Protein AF-A0A287BCW5-F1 (afdb_monomer)

Radius of gyration: 43.71 Å; Cα contacts (8 Å, |Δi|>4): 238; chains: 1; bounding box: 62×93×128 Å

Foldseek 3Di:
DDDDPDVQQVVQQAQDFAQDKGQNPSVDVVSHQWIKGFHWAAFPVGATEAPPQPDQAKDWDFDDPPGPPDDDPDHPDTDTDIHGYGGDDPRGDDTDIDTCDDHPDHPPDPPPPDDPDPPDDPVVSFDWDWDDDPPDDIDIDTDDDPPDDDPVVVVVVVVVVVVVVVVVVVVVVVVVVVVVVVVVVVVVVVVVVVVVVVVVVVVVVVVVVVVVVVVVVD

InterPro domains:
  IPR001377 Small ribosomal subunit protein eS6 [PF01092] (2-103)
  IPR001377 Small ribosomal subunit protein eS6 [PTHR11502] (2-102)
  IPR001377 Small ribosomal subunit protein eS6 [SM01405] (1-127)
  IPR014401 Small ribosomal subunit protein eS6-like [PIRSF002129] (2-215)
  IPR018282 Small ribosomal subunit protein eS6, conserved site [PS00578] (38-49)

Nearest PDB structures (foldseek):
  8t4s-assembly1_G  TM=9.138E-01  e=8.532E-27  Homo sapiens
  8q87-assembly1_Af  TM=9.223E-01  e=2.461E-26  Gallus gallus
  7q08-assembly1_H  TM=8.968E-01  e=5.371E-20  Candida albicans SC5314
  5dgv-assembly1_s6  TM=8.774E-01  e=2.339E-19  Saccharomyces cerevisiae S288C
  9cai-assembly1_AG  TM=8.538E-01  e=3.139E-19  Caenorhabditis elegans

Sequence (218 aa):
LIEVDDERKLRTFYEKRMATEVAADALGEEWKGYVVRISGGNDKQGFPMKQGVLTHGRVRLLLSKGHSCYRPRRTGERKRKSVRGCIVDANLSVLNLVIVKKEGYSWTHRYHCASPPGEDDVRQYVVRKPLNKEGKKPRTKAPKIQRLVTPRVLQHKRRRIALKKQRTKKNKEEAAEYAKLLAKRMKEAKEKRQEQIAKRRRLSSLRASTSKSESSQK

Secondary structure (DSSP, 8-state):
------HHHHGGGTTPBTT-EEE-GGG-GGGTT-EEEEEEEEETTSPBB-TT--SSSEEEEEE-TTSTT---SSTT--EEEEEE-SB--SSEEEEEEEEEEBTTB------------TTS-TTTT---EEE--TTS--EEE-PPPSS---HHHHHHHHHHHHHHHHHHHHHHHHHHHHHHHHHHHHHHHHHHHHHHHHHHHHHHHHHHHHHHHHHTT-

pLDDT: mean 89.28, std 13.57, range [42.12, 98.56]

Organism: Sus scrofa (NCBI:txid9823)

Solvent-accessible surface area (backbone atoms only — not comparable to full-atom values): 13111 Å² total; per-residue (Å²): 137,86,89,80,84,59,59,78,44,50,54,79,53,43,80,36,45,54,73,40,76,44,75,33,48,64,74,37,82,92,32,49,68,26,32,30,26,33,73,40,37,27,28,72,89,63,37,46,41,35,86,90,36,93,35,84,46,75,48,76,44,79,42,43,77,87,42,84,100,53,79,60,92,51,92,89,44,65,48,76,43,72,32,25,22,22,33,40,55,88,73,45,67,44,78,41,71,40,80,73,36,52,64,98,45,79,87,78,76,78,77,67,75,81,75,70,62,97,85,57,71,66,78,75,75,57,74,61,48,79,46,79,46,93,100,47,82,75,44,74,47,66,79,83,80,74,93,64,91,40,74,65,58,52,48,53,52,51,50,54,53,49,53,52,53,51,51,54,49,50,54,51,50,53,51,53,52,50,51,53,52,49,53,51,53,53,49,53,52,51,51,54,52,49,50,53,52,51,52,52,52,54,55,51,50,55,53,54,51,54,55,51,57,60,60,72,74,110

Mean predicted aligned error: 10.81 Å

Structure (mmCIF, N/CA/C/O backbone):
data_AF-A0A287BCW5-F1
#
_entry.id   AF-A0A287BCW5-F1
#
loop_
_atom_site.group_PDB
_atom_site.id
_atom_site.type_symbol
_atom_site.label_atom_id
_atom_site.label_alt_id
_atom_site.label_comp_id
_atom_site.label_asym_id
_atom_site.label_entity_id
_atom_site.label_seq_id
_atom_site.pdbx_PDB_ins_code
_atom_site.Cartn_x
_atom_site.Cartn_y
_atom_site.Cartn_z
_atom_site.occupancy
_atom_site.B_iso_or_equiv
_atom_site.auth_seq_id
_atom_site.auth_comp_id
_atom_site.auth_asym_id
_atom_site.auth_atom_id
_atom_site.pdbx_PDB_model_num
ATOM 1 N N . LEU A 1 1 ? 12.421 -13.918 -18.853 1.00 83.69 1 LEU A N 1
ATOM 2 C CA . LEU A 1 1 ? 13.148 -12.669 -19.158 1.00 83.69 1 LEU A CA 1
ATOM 3 C C . LEU A 1 1 ? 13.476 -12.743 -20.637 1.00 83.69 1 LEU A C 1
ATOM 5 O O . LEU A 1 1 ? 13.851 -13.826 -21.060 1.00 83.69 1 LEU A O 1
ATOM 9 N N . ILE A 1 2 ? 13.228 -11.683 -21.400 1.00 92.31 2 ILE A N 1
ATOM 10 C CA . ILE A 1 2 ? 13.541 -11.642 -22.834 1.00 92.31 2 ILE A CA 1
ATOM 11 C C . ILE A 1 2 ? 14.773 -10.757 -22.975 1.00 92.31 2 ILE A C 1
ATOM 13 O O . ILE A 1 2 ? 14.791 -9.662 -22.412 1.00 92.31 2 ILE A O 1
ATOM 17 N N . GLU A 1 3 ? 15.790 -11.260 -23.661 1.00 93.38 3 GLU A N 1
ATOM 18 C CA . GLU A 1 3 ? 17.013 -10.529 -23.976 1.00 93.38 3 GLU A CA 1
ATOM 19 C C . GLU A 1 3 ? 16.872 -9.916 -25.371 1.00 93.38 3 GLU A C 1
ATOM 21 O O . GLU A 1 3 ? 16.353 -10.555 -26.287 1.00 93.38 3 GLU A O 1
ATOM 26 N N . VAL A 1 4 ? 17.234 -8.641 -25.499 1.00 92.75 4 VAL A N 1
ATOM 27 C CA . VAL A 1 4 ? 17.107 -7.874 -26.741 1.00 92.75 4 VAL A CA 1
ATOM 28 C C . VAL A 1 4 ? 18.373 -7.047 -26.900 1.00 92.75 4 VAL A C 1
ATOM 30 O O . VAL A 1 4 ? 18.539 -6.050 -26.201 1.00 92.75 4 VAL A O 1
ATOM 33 N N . ASP A 1 5 ? 19.226 -7.455 -27.836 1.00 91.62 5 ASP A N 1
ATOM 34 C CA . ASP A 1 5 ? 20.506 -6.786 -28.104 1.00 91.62 5 ASP A CA 1
ATOM 35 C C . ASP A 1 5 ? 20.424 -5.783 -29.262 1.00 91.62 5 ASP A C 1
ATOM 37 O O . ASP A 1 5 ? 21.256 -4.885 -29.379 1.00 91.62 5 ASP A O 1
ATOM 41 N N . ASP A 1 6 ? 19.407 -5.908 -30.123 1.00 93.00 6 ASP A N 1
ATOM 42 C CA . ASP A 1 6 ? 19.234 -5.026 -31.277 1.00 93.00 6 ASP A CA 1
ATOM 43 C C . ASP A 1 6 ? 18.772 -3.626 -30.846 1.00 93.00 6 ASP A C 1
ATOM 45 O O . ASP A 1 6 ? 17.619 -3.397 -30.458 1.00 93.00 6 ASP A O 1
ATOM 49 N N . GLU A 1 7 ? 19.681 -2.660 -30.971 1.00 90.12 7 GLU A N 1
ATOM 50 C CA . GLU A 1 7 ? 19.454 -1.264 -30.615 1.00 90.12 7 GLU A CA 1
ATOM 51 C C . GLU A 1 7 ? 18.295 -0.627 -31.399 1.00 90.12 7 GLU A C 1
ATOM 53 O O . GLU A 1 7 ? 17.598 0.242 -30.864 1.00 90.12 7 GLU A O 1
ATOM 58 N N . ARG A 1 8 ? 18.010 -1.080 -32.630 1.00 91.81 8 ARG A N 1
ATOM 59 C CA . ARG A 1 8 ? 16.889 -0.549 -33.429 1.00 91.81 8 ARG A CA 1
ATOM 60 C C . ARG A 1 8 ? 15.549 -0.807 -32.751 1.00 91.81 8 ARG A C 1
ATOM 62 O O . ARG A 1 8 ? 14.685 0.071 -32.756 1.00 91.81 8 ARG A O 1
ATOM 69 N N . LYS A 1 9 ? 15.406 -1.972 -32.118 1.00 92.62 9 LYS A N 1
ATOM 70 C CA . LYS A 1 9 ? 14.212 -2.355 -31.354 1.00 92.62 9 LYS A CA 1
ATOM 71 C C . LYS A 1 9 ? 14.095 -1.557 -30.054 1.00 92.62 9 LYS A C 1
ATOM 73 O O . LYS A 1 9 ? 12.994 -1.205 -29.632 1.00 92.62 9 LYS A O 1
ATOM 78 N N . LEU A 1 10 ? 15.233 -1.242 -29.430 1.00 93.31 10 LEU A N 1
ATOM 79 C CA . LEU A 1 10 ? 15.300 -0.501 -28.167 1.00 93.31 10 LEU A CA 1
ATOM 80 C C . LEU A 1 10 ? 15.065 1.006 -28.336 1.00 93.31 10 LEU A C 1
ATOM 82 O O . LEU A 1 10 ? 14.513 1.645 -27.436 1.00 93.31 10 LEU A O 1
ATOM 86 N N . ARG A 1 11 ? 15.424 1.572 -29.494 1.00 93.19 11 ARG A N 1
ATOM 87 C CA . ARG A 1 11 ? 15.369 3.016 -29.768 1.00 93.19 11 ARG A CA 1
ATOM 88 C C . ARG A 1 11 ? 13.983 3.628 -29.561 1.00 93.19 11 ARG A C 1
ATOM 90 O O . ARG A 1 11 ? 13.883 4.759 -29.099 1.00 93.19 11 ARG A O 1
ATOM 97 N N . THR A 1 12 ? 12.917 2.873 -29.821 1.00 94.12 12 THR A N 1
ATOM 98 C CA . THR A 1 12 ? 11.528 3.310 -29.596 1.00 94.12 12 THR A CA 1
ATOM 99 C C . THR A 1 12 ? 11.232 3.625 -28.121 1.00 94.12 12 THR A C 1
ATOM 101 O O . THR A 1 12 ? 10.368 4.454 -27.820 1.00 94.12 12 THR A O 1
ATOM 104 N N . PHE A 1 13 ? 11.956 3.000 -27.187 1.00 95.38 13 PHE A N 1
ATOM 105 C CA . PHE A 1 13 ? 11.803 3.230 -25.748 1.00 95.38 13 PHE A CA 1
ATOM 106 C C . PHE A 1 13 ? 12.672 4.372 -25.217 1.00 95.38 13 PHE A C 1
ATOM 108 O O . PHE A 1 13 ? 12.387 4.879 -24.131 1.00 95.38 13 PHE A O 1
ATOM 115 N N . TYR A 1 14 ? 13.713 4.784 -25.941 1.00 95.38 14 TYR A N 1
ATOM 116 C CA . TYR A 1 14 ? 14.600 5.862 -25.507 1.00 95.38 14 TYR A CA 1
ATOM 117 C C . TYR A 1 14 ? 13.876 7.207 -25.453 1.00 95.38 14 TYR A C 1
ATOM 119 O O . TYR A 1 14 ? 12.882 7.434 -26.142 1.00 95.38 14 TYR A O 1
ATOM 127 N N . GLU A 1 15 ? 14.332 8.072 -24.541 1.00 94.19 15 GLU A N 1
ATOM 128 C CA . GLU A 1 15 ? 13.757 9.401 -24.261 1.00 94.19 15 GLU A CA 1
ATOM 129 C C . GLU A 1 15 ? 12.306 9.387 -23.750 1.00 94.19 15 GLU A C 1
ATOM 131 O O . GLU A 1 15 ? 11.746 10.423 -23.376 1.00 94.19 15 GLU A O 1
ATOM 136 N N . LYS A 1 16 ? 11.690 8.208 -23.641 1.00 96.19 16 LYS A N 1
ATOM 137 C CA . LYS A 1 16 ? 10.391 8.044 -23.001 1.00 96.19 16 LYS A CA 1
ATOM 138 C C . LYS A 1 16 ? 10.548 8.031 -21.487 1.00 96.19 16 LYS A C 1
ATOM 140 O O . LYS A 1 16 ? 11.562 7.617 -20.919 1.00 96.19 16 LYS A O 1
ATOM 145 N N . ARG A 1 17 ? 9.502 8.495 -20.808 1.00 96.69 17 ARG A N 1
ATOM 146 C CA . ARG A 1 17 ? 9.415 8.478 -19.346 1.00 96.69 17 ARG A CA 1
ATOM 147 C C . ARG A 1 17 ? 8.724 7.207 -18.876 1.00 96.69 17 ARG A C 1
ATOM 149 O O . ARG A 1 17 ? 7.845 6.670 -19.551 1.00 96.69 17 ARG A O 1
ATOM 156 N N . MET A 1 18 ? 9.049 6.774 -17.667 1.00 95.88 18 MET A N 1
ATOM 157 C CA . MET A 1 18 ? 8.232 5.805 -16.941 1.00 95.88 18 MET A CA 1
ATOM 158 C C . MET A 1 18 ? 6.746 6.220 -16.910 1.00 95.88 18 MET A C 1
ATOM 160 O O . MET A 1 18 ? 6.406 7.399 -16.798 1.00 95.88 18 MET A O 1
ATOM 164 N N . ALA A 1 19 ? 5.878 5.214 -16.967 1.00 95.50 19 ALA A N 1
ATOM 165 C CA . ALA A 1 19 ? 4.428 5.267 -17.135 1.00 95.50 19 ALA A CA 1
ATOM 166 C C . ALA A 1 19 ? 3.917 5.719 -18.518 1.00 95.50 19 ALA A C 1
ATOM 168 O O . ALA A 1 19 ? 2.706 5.812 -18.692 1.00 95.50 19 ALA A O 1
ATOM 169 N N . THR A 1 20 ? 4.798 5.922 -19.503 1.00 95.69 20 THR A N 1
ATOM 170 C CA . THR A 1 20 ? 4.396 6.186 -20.897 1.00 95.69 20 THR A CA 1
ATOM 171 C C . THR A 1 20 ? 4.001 4.885 -21.599 1.00 95.69 20 THR A C 1
ATOM 173 O O . THR A 1 20 ? 4.667 3.860 -21.419 1.00 95.69 20 THR A O 1
ATOM 176 N N . GLU A 1 21 ? 2.923 4.931 -22.381 1.00 95.44 21 GLU A N 1
ATOM 177 C CA . GLU A 1 21 ? 2.494 3.851 -23.275 1.00 95.44 21 GLU A CA 1
ATOM 178 C C . GLU A 1 21 ? 3.209 3.972 -24.624 1.00 95.44 21 GLU A C 1
ATOM 180 O O . GLU A 1 21 ? 3.307 5.059 -25.193 1.00 95.44 21 GLU A O 1
ATOM 185 N N . VAL A 1 22 ? 3.745 2.857 -25.108 1.00 94.75 22 VAL A N 1
ATOM 186 C CA . VAL A 1 22 ? 4.547 2.756 -26.326 1.00 94.75 22 VAL A CA 1
ATOM 187 C C . VAL A 1 22 ? 4.072 1.528 -27.103 1.00 94.75 22 VAL A C 1
ATOM 189 O O . VAL A 1 22 ? 3.767 0.491 -26.507 1.00 94.75 22 VAL A O 1
ATOM 192 N N . ALA A 1 23 ? 3.975 1.649 -28.425 1.00 93.94 23 ALA A N 1
ATOM 193 C CA . ALA A 1 23 ? 3.672 0.520 -29.298 1.00 93.94 23 ALA A CA 1
ATOM 194 C C . ALA A 1 23 ? 4.846 -0.472 -29.296 1.00 93.94 23 ALA A C 1
ATOM 196 O O . ALA A 1 23 ? 6.003 -0.067 -29.429 1.00 93.94 23 ALA A O 1
ATOM 197 N N . ALA A 1 24 ? 4.552 -1.758 -29.116 1.00 93.19 24 ALA A N 1
ATOM 198 C CA . ALA A 1 24 ? 5.564 -2.811 -29.039 1.00 93.19 24 ALA A CA 1
ATOM 199 C C . ALA A 1 24 ? 5.910 -3.428 -30.406 1.00 93.19 24 ALA A C 1
ATOM 201 O O . ALA A 1 24 ? 6.751 -4.320 -30.459 1.00 93.19 24 ALA A O 1
ATOM 202 N N . ASP A 1 25 ? 5.327 -2.921 -31.497 1.00 92.25 25 ASP A N 1
ATOM 203 C CA . ASP A 1 25 ? 5.483 -3.455 -32.860 1.00 92.25 25 ASP A CA 1
ATOM 204 C C . ASP A 1 25 ? 6.953 -3.563 -33.303 1.00 92.25 25 ASP A C 1
ATOM 206 O O . ASP A 1 25 ? 7.322 -4.450 -34.063 1.00 92.25 25 ASP A O 1
ATOM 210 N N . ALA A 1 26 ? 7.816 -2.675 -32.796 1.00 90.12 26 ALA A N 1
ATOM 211 C CA . ALA A 1 26 ? 9.241 -2.652 -33.124 1.00 90.12 26 ALA A CA 1
ATOM 212 C C . ALA A 1 26 ? 10.055 -3.794 -32.483 1.00 90.12 26 ALA A C 1
ATOM 214 O O . ALA A 1 26 ? 11.205 -3.998 -32.864 1.00 90.12 26 ALA A O 1
ATOM 215 N N . LEU A 1 27 ? 9.511 -4.526 -31.502 1.00 90.44 27 LEU A N 1
ATOM 216 C CA . LEU A 1 27 ? 10.226 -5.621 -30.832 1.00 90.44 27 LEU A CA 1
ATOM 217 C C . LEU A 1 27 ? 10.263 -6.907 -31.680 1.00 90.44 27 LEU A C 1
ATOM 219 O O . LEU A 1 27 ? 11.248 -7.651 -31.624 1.00 90.44 27 LEU A O 1
ATOM 223 N N . GLY A 1 28 ? 9.228 -7.147 -32.485 1.00 89.50 28 GLY A N 1
ATOM 224 C CA . GLY A 1 28 ? 9.070 -8.343 -33.313 1.00 89.50 28 GLY A CA 1
ATOM 225 C C . GLY A 1 28 ? 7.637 -8.490 -33.825 1.00 89.50 28 GLY A C 1
ATOM 226 O O . GLY A 1 28 ? 6.727 -7.814 -33.339 1.00 89.50 28 GLY A O 1
ATOM 227 N N . GLU A 1 29 ? 7.426 -9.382 -34.793 1.00 88.38 29 GLU A N 1
ATOM 228 C CA . GLU A 1 29 ? 6.096 -9.651 -35.360 1.00 88.38 29 GLU A CA 1
ATOM 229 C C . GLU A 1 29 ? 5.122 -10.198 -34.310 1.00 88.38 29 GLU A C 1
ATOM 231 O O . GLU A 1 29 ? 3.936 -9.871 -34.336 1.00 88.38 29 GLU A O 1
ATOM 236 N N . GLU A 1 30 ? 5.618 -10.951 -33.326 1.00 89.56 30 GLU A N 1
ATOM 237 C CA . GLU A 1 30 ? 4.817 -11.499 -32.230 1.00 89.56 30 GLU A CA 1
ATOM 238 C C . GLU A 1 30 ? 4.271 -10.428 -31.267 1.00 89.56 30 GLU A C 1
ATOM 240 O O . GLU A 1 30 ? 3.333 -10.687 -30.509 1.00 89.56 30 GLU A O 1
ATOM 245 N N . TRP A 1 31 ? 4.841 -9.219 -31.311 1.00 89.00 31 TRP A N 1
ATOM 246 C CA . TRP A 1 31 ? 4.438 -8.062 -30.506 1.00 89.00 31 TRP A CA 1
ATOM 247 C C . TRP A 1 31 ? 3.609 -7.043 -31.289 1.00 89.00 31 TRP A C 1
ATOM 249 O O . TRP A 1 31 ? 3.268 -5.985 -30.749 1.00 89.00 31 TRP A O 1
ATOM 259 N N . LYS A 1 32 ? 3.240 -7.361 -32.532 1.00 90.19 32 LYS A N 1
ATOM 260 C CA . LYS A 1 32 ? 2.398 -6.504 -33.361 1.00 90.19 32 LYS A CA 1
ATOM 261 C C . LYS A 1 32 ? 1.023 -6.292 -32.720 1.00 90.19 32 LYS A C 1
ATOM 263 O O . LYS A 1 32 ? 0.390 -7.228 -32.239 1.00 90.19 32 LYS A O 1
ATOM 268 N N . GLY A 1 33 ? 0.565 -5.045 -32.668 1.00 89.00 33 GLY A N 1
ATOM 269 C CA . GLY A 1 33 ? -0.720 -4.670 -32.072 1.00 89.00 33 GLY A CA 1
ATOM 270 C C . GLY A 1 33 ? -0.731 -4.648 -30.538 1.00 89.00 33 GLY A C 1
ATOM 271 O O . GLY A 1 33 ? -1.769 -4.348 -29.938 1.00 89.00 33 GLY A O 1
ATOM 272 N N . TYR A 1 34 ? 0.401 -4.923 -29.880 1.00 92.50 34 TYR A N 1
ATOM 273 C CA . TYR A 1 34 ? 0.527 -4.785 -28.432 1.00 92.50 34 TYR A CA 1
ATOM 274 C C . TYR A 1 34 ? 0.932 -3.363 -28.051 1.00 92.50 34 TYR A C 1
ATOM 276 O O . TYR A 1 34 ? 1.856 -2.766 -28.605 1.00 92.50 34 TYR A O 1
ATOM 284 N N . VAL A 1 35 ? 0.279 -2.841 -27.013 1.00 92.88 35 VAL A N 1
ATOM 285 C CA . VAL A 1 35 ? 0.688 -1.587 -26.370 1.00 92.88 35 VAL A CA 1
ATOM 286 C C . VAL A 1 35 ? 1.238 -1.910 -24.995 1.00 92.88 35 VAL A C 1
ATOM 288 O O . VAL A 1 35 ? 0.546 -2.496 -24.151 1.00 92.88 35 VAL A O 1
ATOM 291 N N . VAL A 1 36 ? 2.481 -1.504 -24.760 1.00 94.75 36 VAL A N 1
ATOM 292 C CA . VAL A 1 36 ? 3.183 -1.705 -23.494 1.00 94.75 36 VAL A CA 1
ATOM 293 C C . VAL A 1 36 ? 3.381 -0.379 -22.779 1.00 94.75 36 VAL A C 1
ATOM 295 O O . VAL A 1 36 ? 3.614 0.659 -23.386 1.00 94.75 36 VAL A O 1
ATOM 298 N N . ARG A 1 37 ? 3.322 -0.407 -21.453 1.00 96.12 37 ARG A N 1
ATOM 299 C CA . ARG A 1 37 ? 3.652 0.722 -20.591 1.00 96.12 37 ARG A CA 1
ATOM 300 C C . ARG A 1 37 ? 4.980 0.475 -19.902 1.00 96.12 37 ARG A C 1
ATOM 302 O O . ARG A 1 37 ? 5.168 -0.562 -19.259 1.00 96.12 37 ARG A O 1
ATOM 309 N N . ILE A 1 38 ? 5.865 1.463 -19.957 1.00 96.94 38 ILE A N 1
ATOM 310 C CA . ILE A 1 38 ? 7.151 1.417 -19.256 1.00 96.94 38 ILE A CA 1
ATOM 311 C C . ILE A 1 38 ? 6.886 1.524 -17.752 1.00 96.94 38 ILE A C 1
ATOM 313 O O . ILE A 1 38 ? 6.456 2.564 -17.265 1.00 96.94 38 ILE A O 1
ATOM 317 N N . SER A 1 39 ? 7.114 0.458 -16.991 1.00 96.94 39 SER A N 1
ATOM 318 C CA . SER A 1 39 ? 6.832 0.433 -15.545 1.00 96.94 39 SER A CA 1
ATOM 319 C C . SER A 1 39 ? 8.023 0.840 -14.676 1.00 96.94 39 SER A C 1
ATOM 321 O O . SER A 1 39 ? 7.832 1.224 -13.522 1.00 96.94 39 SER A O 1
ATOM 323 N N . GLY A 1 40 ? 9.239 0.782 -15.219 1.00 96.38 40 GLY A N 1
ATOM 324 C CA . GLY A 1 40 ? 10.484 1.090 -14.519 1.00 96.38 40 GLY A CA 1
ATOM 325 C C . GLY A 1 40 ? 11.627 0.231 -15.037 1.00 96.38 40 GLY A C 1
ATOM 326 O O . GLY A 1 40 ? 11.542 -0.323 -16.126 1.00 96.38 40 GLY A O 1
ATOM 327 N N . GLY A 1 41 ? 12.679 0.091 -14.243 1.00 96.50 41 GLY A N 1
ATOM 328 C CA . GLY A 1 41 ? 13.853 -0.681 -14.621 1.00 96.50 41 GLY A CA 1
ATOM 329 C C . GLY A 1 41 ? 14.979 -0.543 -13.610 1.00 96.50 41 GLY A C 1
ATOM 330 O O . GLY A 1 41 ? 14.859 0.177 -12.605 1.00 96.50 41 GLY A O 1
ATOM 331 N N . ASN A 1 42 ? 16.076 -1.227 -13.901 1.00 96.69 42 ASN A N 1
ATOM 332 C CA . ASN A 1 42 ? 17.314 -1.162 -13.147 1.00 96.69 42 ASN A CA 1
ATOM 333 C C . ASN A 1 42 ? 18.449 -0.713 -14.066 1.00 96.69 42 ASN A C 1
ATOM 335 O O . ASN A 1 42 ? 18.609 -1.182 -15.192 1.00 96.69 42 ASN A O 1
ATOM 339 N N . ASP A 1 43 ? 19.236 0.218 -13.549 1.00 95.44 43 ASP A N 1
ATOM 340 C CA . ASP A 1 43 ? 20.474 0.684 -14.158 1.00 95.44 43 ASP A CA 1
ATOM 341 C C . ASP A 1 43 ? 21.540 -0.438 -14.151 1.00 95.44 43 ASP A C 1
ATOM 343 O O . ASP A 1 43 ? 21.408 -1.405 -13.396 1.00 95.44 43 ASP A O 1
ATOM 347 N N . LYS A 1 44 ? 22.609 -0.315 -14.944 1.00 94.00 44 LYS A N 1
ATOM 348 C CA . LYS A 1 44 ? 23.691 -1.311 -15.078 1.00 94.00 44 LYS A CA 1
ATOM 349 C C . LYS A 1 44 ? 24.355 -1.669 -13.743 1.00 94.00 44 LYS A C 1
ATOM 351 O O . LYS A 1 44 ? 24.690 -2.820 -13.504 1.00 94.00 44 LYS A O 1
ATOM 356 N N . GLN A 1 45 ? 24.470 -0.708 -12.826 1.00 94.31 45 GLN A N 1
ATOM 357 C CA . GLN A 1 45 ? 24.978 -0.931 -11.463 1.00 94.31 45 GLN A CA 1
ATOM 358 C C . GLN A 1 45 ? 23.859 -1.257 -10.445 1.00 94.31 45 GLN A C 1
ATOM 360 O O . GLN A 1 45 ? 24.046 -1.116 -9.238 1.00 94.31 45 GLN A O 1
ATOM 365 N N . GLY A 1 46 ? 22.666 -1.636 -10.908 1.00 95.31 46 GLY A N 1
ATOM 366 C CA . GLY A 1 46 ? 21.558 -2.122 -10.079 1.00 95.31 46 GLY A CA 1
ATOM 367 C C . GLY A 1 46 ? 20.679 -1.046 -9.431 1.00 95.31 46 GLY A C 1
ATOM 368 O O . GLY A 1 46 ? 19.708 -1.381 -8.747 1.00 95.31 46 GLY A O 1
ATOM 369 N N . PHE A 1 47 ? 20.954 0.247 -9.638 1.00 96.56 47 PHE A N 1
ATOM 370 C CA . PHE A 1 47 ? 20.128 1.313 -9.060 1.00 96.56 47 PHE A CA 1
ATOM 371 C C . PHE A 1 47 ? 18.737 1.356 -9.716 1.00 96.56 47 PHE A C 1
ATOM 373 O O . PHE A 1 47 ? 18.642 1.443 -10.940 1.00 96.56 47 PHE A O 1
ATOM 380 N N . PRO A 1 48 ? 17.646 1.324 -8.930 1.00 97.25 48 PRO A N 1
ATOM 381 C CA . PRO A 1 48 ? 16.295 1.309 -9.478 1.00 97.25 48 PRO A CA 1
ATOM 382 C C . PRO A 1 48 ? 15.880 2.689 -9.999 1.00 97.25 48 PRO A C 1
ATOM 384 O O . PRO A 1 48 ? 16.216 3.719 -9.395 1.00 97.25 48 PRO A O 1
ATOM 387 N N . MET A 1 49 ? 15.097 2.700 -11.078 1.00 97.31 49 MET A N 1
ATOM 388 C CA . MET A 1 49 ? 14.453 3.908 -11.598 1.00 97.31 49 MET A CA 1
ATOM 389 C C . MET A 1 49 ? 13.383 4.435 -10.631 1.00 97.31 49 MET A C 1
ATOM 391 O O . MET A 1 49 ? 12.683 3.664 -9.965 1.00 97.31 49 MET A O 1
ATOM 395 N N . LYS A 1 50 ? 13.232 5.761 -10.553 1.00 96.19 50 LYS A N 1
ATOM 396 C CA . LYS A 1 50 ? 12.234 6.420 -9.704 1.00 96.19 50 LYS A CA 1
ATOM 397 C C . LYS A 1 50 ? 11.374 7.406 -10.495 1.00 96.19 50 LYS A C 1
ATOM 399 O O . LYS A 1 50 ? 11.883 8.388 -11.025 1.00 96.19 50 LYS A O 1
ATOM 404 N N . GLN A 1 51 ? 10.054 7.200 -10.459 1.00 96.69 51 GLN A N 1
ATOM 405 C CA . GLN A 1 51 ? 9.069 8.127 -11.028 1.00 96.69 51 GLN A CA 1
ATOM 406 C C . GLN A 1 51 ? 9.236 9.549 -10.474 1.00 96.69 51 GLN A C 1
ATOM 408 O O . GLN A 1 51 ? 9.416 9.732 -9.267 1.00 96.69 51 GLN A O 1
ATOM 413 N N . GLY A 1 52 ? 9.136 10.544 -11.359 1.00 95.31 52 GLY A N 1
ATOM 414 C CA . GLY A 1 52 ? 9.211 11.968 -11.017 1.00 95.31 52 GLY A CA 1
ATOM 415 C C . GLY A 1 52 ? 10.630 12.542 -10.978 1.00 95.31 52 GLY A C 1
ATOM 416 O O . GLY A 1 52 ? 10.791 13.747 -10.831 1.00 95.31 52 GLY A O 1
ATOM 417 N N . VAL A 1 53 ? 11.664 11.713 -11.143 1.00 96.31 53 VAL A N 1
ATOM 418 C CA . VAL A 1 53 ? 13.043 12.185 -11.316 1.00 96.31 53 VAL A CA 1
ATOM 419 C C . VAL A 1 53 ? 13.305 12.388 -12.805 1.00 96.31 53 VAL A C 1
ATOM 421 O O . VAL A 1 53 ? 13.601 11.433 -13.519 1.00 96.31 53 VAL A O 1
ATOM 424 N N . LEU A 1 54 ? 13.160 13.618 -13.291 1.00 96.00 54 LEU A N 1
ATOM 425 C CA . LEU A 1 54 ? 13.218 13.958 -14.719 1.00 96.00 54 LEU A CA 1
ATOM 426 C C . LEU A 1 54 ? 14.654 14.068 -15.255 1.00 96.00 54 LEU A C 1
ATOM 428 O O . LEU A 1 54 ? 15.039 15.084 -15.819 1.00 96.00 54 LEU A O 1
ATOM 432 N N . THR A 1 55 ? 15.460 13.029 -15.056 1.00 95.75 55 THR A N 1
ATOM 433 C CA . THR A 1 55 ? 16.833 12.965 -15.566 1.00 95.75 55 THR A CA 1
ATOM 434 C C . THR A 1 55 ? 17.118 11.612 -16.213 1.00 95.75 55 THR A C 1
ATOM 436 O O . THR A 1 55 ? 16.490 10.606 -15.878 1.00 95.75 55 THR A O 1
ATOM 439 N N . HIS A 1 56 ? 18.104 11.580 -17.110 1.00 94.94 56 HIS A N 1
ATOM 440 C CA . HIS A 1 56 ? 18.737 10.353 -17.613 1.00 94.94 56 HIS A CA 1
ATOM 441 C C . HIS A 1 56 ? 19.915 9.939 -16.732 1.00 94.94 56 HIS A C 1
ATOM 443 O O . HIS A 1 56 ? 20.846 9.313 -17.210 1.00 94.94 56 HIS A O 1
ATOM 449 N N . GLY A 1 57 ? 19.982 10.362 -15.476 1.00 94.62 57 GLY A N 1
ATOM 450 C CA . GLY A 1 57 ? 21.155 10.153 -14.632 1.00 94.62 57 GLY A CA 1
ATOM 451 C C . GLY A 1 57 ? 20.776 9.517 -13.312 1.00 94.62 57 GLY A C 1
ATOM 452 O O . GLY A 1 57 ? 19.619 9.166 -13.067 1.00 94.62 57 GLY A O 1
ATOM 453 N N . ARG A 1 58 ? 21.755 9.409 -12.418 1.00 96.12 58 ARG A N 1
ATOM 454 C CA . ARG A 1 58 ? 21.487 9.127 -11.009 1.00 96.12 58 ARG A CA 1
ATOM 455 C C . ARG A 1 58 ? 21.480 10.410 -10.214 1.00 96.12 58 ARG A C 1
ATOM 457 O O . ARG A 1 58 ? 22.321 11.277 -10.411 1.00 96.12 58 ARG A O 1
ATOM 464 N N . VAL A 1 59 ? 20.574 10.480 -9.252 1.00 97.00 59 VAL A N 1
ATOM 465 C CA . VAL A 1 59 ? 20.502 11.583 -8.295 1.00 97.00 59 VAL A CA 1
ATOM 466 C C . VAL A 1 59 ? 20.391 11.035 -6.881 1.00 97.00 59 VAL A C 1
ATOM 468 O O . VAL A 1 59 ? 19.848 9.951 -6.654 1.00 97.00 59 VAL A O 1
ATOM 471 N N . ARG A 1 60 ? 20.908 11.782 -5.904 1.00 97.56 60 ARG A N 1
ATOM 472 C CA . ARG A 1 60 ? 20.814 11.422 -4.485 1.00 97.56 60 ARG A CA 1
ATOM 473 C C . ARG A 1 60 ? 19.645 12.146 -3.834 1.00 97.56 60 ARG A C 1
ATOM 475 O O . ARG A 1 60 ? 19.733 13.340 -3.569 1.00 97.56 60 ARG A O 1
ATOM 482 N N . LEU A 1 61 ? 18.588 11.409 -3.508 1.00 96.94 61 LEU A N 1
ATOM 483 C CA . LEU A 1 61 ? 17.392 11.948 -2.857 1.00 96.94 61 LEU A CA 1
ATOM 484 C C . LEU A 1 61 ? 17.309 11.515 -1.399 1.00 96.94 61 LEU A C 1
ATOM 486 O O . LEU A 1 61 ? 17.703 10.402 -1.048 1.00 96.94 61 LEU A O 1
ATOM 490 N N . LEU A 1 62 ? 16.757 12.381 -0.550 1.00 97.75 62 LEU A N 1
ATOM 491 C CA . LEU A 1 62 ? 16.430 12.055 0.836 1.00 97.75 62 LEU A CA 1
ATOM 492 C C . LEU A 1 62 ? 15.070 11.344 0.900 1.00 97.75 62 LEU A C 1
ATOM 494 O O . LEU A 1 62 ? 14.026 11.986 0.819 1.00 97.75 62 LEU A O 1
ATOM 498 N N . LEU A 1 63 ? 15.082 10.020 1.062 1.00 97.75 63 LEU A N 1
ATOM 499 C CA . LEU A 1 63 ? 13.882 9.181 1.050 1.00 97.75 63 LEU A CA 1
ATOM 500 C C . LEU A 1 63 ? 13.380 8.903 2.474 1.00 97.75 63 LEU A C 1
ATOM 502 O O . LEU A 1 63 ? 14.155 8.565 3.366 1.00 97.75 63 LEU A O 1
ATOM 506 N N . SER A 1 64 ? 12.071 9.028 2.671 1.00 97.25 64 SER A N 1
ATOM 507 C CA . SER A 1 64 ? 11.308 8.676 3.878 1.00 97.25 64 SER A CA 1
ATOM 508 C C . SER A 1 64 ? 10.384 7.463 3.643 1.00 97.25 64 SER A C 1
ATOM 510 O O . SER A 1 64 ? 10.362 6.872 2.558 1.00 97.25 64 SER A O 1
ATOM 512 N N . LYS A 1 65 ? 9.618 7.067 4.671 1.00 97.75 65 LYS A N 1
ATOM 513 C CA . LYS A 1 65 ? 8.613 5.992 4.596 1.00 97.75 65 LYS A CA 1
ATOM 514 C C . LYS A 1 65 ? 7.563 6.290 3.516 1.00 97.75 65 LYS A C 1
ATOM 516 O O . LYS A 1 65 ? 6.984 7.367 3.509 1.00 97.75 65 LYS A O 1
ATOM 521 N N . GLY A 1 66 ? 7.278 5.307 2.660 1.00 96.19 66 GLY A N 1
ATOM 522 C CA . GLY A 1 66 ? 6.252 5.398 1.612 1.00 96.19 66 GLY A CA 1
ATOM 523 C C . GLY A 1 66 ? 6.789 5.794 0.235 1.00 96.19 66 GLY A C 1
ATOM 524 O O . GLY A 1 66 ? 6.128 5.535 -0.766 1.00 96.19 66 GLY A O 1
ATOM 525 N N . HIS A 1 67 ? 8.007 6.336 0.143 1.00 96.62 67 HIS A N 1
ATOM 526 C CA . HIS A 1 67 ? 8.646 6.515 -1.157 1.00 96.62 67 HIS A CA 1
ATOM 527 C C . HIS A 1 67 ? 9.139 5.184 -1.736 1.00 96.62 67 HIS A C 1
ATOM 529 O O . HIS A 1 67 ? 9.651 4.324 -1.023 1.00 96.62 67 HIS A O 1
ATOM 535 N N . SER A 1 68 ? 9.068 5.057 -3.064 1.00 94.81 68 SER A N 1
ATOM 536 C CA . SER A 1 68 ? 9.729 3.976 -3.798 1.00 94.81 68 SER A CA 1
ATOM 537 C C . SER A 1 68 ? 11.252 3.988 -3.601 1.00 94.81 68 SER A C 1
ATOM 539 O O . SER A 1 68 ? 11.843 5.027 -3.287 1.00 94.81 68 SER A O 1
ATOM 541 N N . CYS A 1 69 ? 11.879 2.825 -3.817 1.00 95.19 69 CYS A N 1
ATOM 542 C CA . CYS A 1 69 ? 13.330 2.592 -3.724 1.00 95.19 69 CYS A CA 1
ATOM 543 C C . CYS A 1 69 ? 13.916 2.648 -2.295 1.00 95.19 69 CYS A C 1
ATOM 545 O O . CYS A 1 69 ? 15.135 2.556 -2.108 1.00 95.19 69 CYS A O 1
ATOM 547 N N . TYR A 1 70 ? 13.069 2.754 -1.264 1.00 97.00 70 TYR A N 1
ATOM 548 C CA . TYR A 1 70 ? 13.500 2.737 0.131 1.00 97.00 70 TYR A CA 1
ATOM 5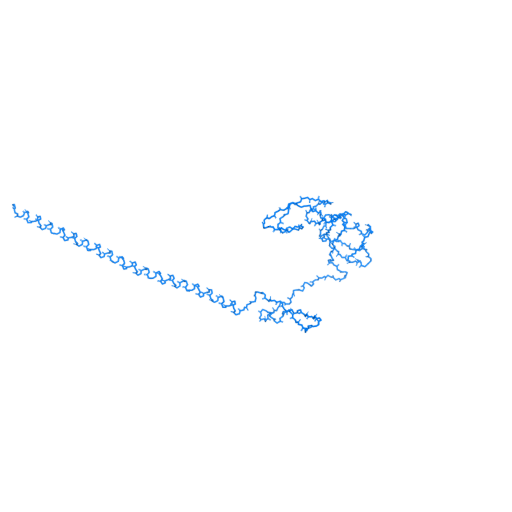49 C C . TYR A 1 70 ? 12.458 2.118 1.066 1.00 97.00 70 TYR A C 1
ATOM 551 O O . TYR A 1 70 ? 11.272 2.416 0.999 1.00 97.00 70 TYR A O 1
ATOM 559 N N . ARG A 1 71 ? 12.932 1.279 1.993 1.00 96.44 71 ARG A N 1
ATOM 560 C CA . ARG A 1 71 ? 12.155 0.770 3.123 1.00 96.44 71 ARG A CA 1
ATOM 561 C C . ARG A 1 71 ? 12.889 1.144 4.416 1.00 96.44 71 ARG A C 1
ATOM 563 O O . ARG A 1 71 ? 13.995 0.633 4.614 1.00 96.44 71 ARG A O 1
ATOM 570 N N . PRO A 1 72 ? 12.318 2.012 5.270 1.00 97.50 72 PRO A N 1
ATOM 571 C CA . PRO A 1 72 ? 12.963 2.422 6.514 1.00 97.50 72 PRO A CA 1
ATOM 572 C C . PRO A 1 72 ? 13.099 1.249 7.488 1.00 97.50 72 PRO A C 1
ATOM 574 O O . PRO A 1 72 ? 12.271 0.329 7.480 1.00 97.50 72 PRO A O 1
ATOM 577 N N . ARG A 1 73 ? 14.151 1.273 8.314 1.00 96.56 73 ARG A N 1
ATOM 578 C CA . ARG A 1 73 ? 14.387 0.272 9.365 1.00 96.56 73 ARG A CA 1
ATOM 579 C C . ARG A 1 73 ? 13.834 0.735 10.703 1.00 96.56 73 ARG A C 1
ATOM 581 O O . ARG A 1 73 ? 13.333 -0.096 11.455 1.00 96.56 73 ARG A O 1
ATOM 588 N N . ARG A 1 74 ? 13.867 2.043 10.966 1.00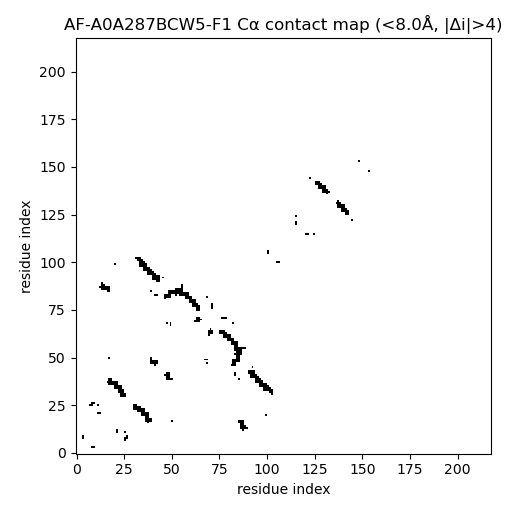 96.56 74 ARG A N 1
ATOM 589 C CA . ARG A 1 74 ? 13.250 2.665 12.144 1.00 96.56 74 ARG A CA 1
ATOM 590 C C . ARG A 1 74 ? 12.128 3.621 11.746 1.00 96.56 74 ARG A C 1
ATOM 592 O O . ARG A 1 74 ? 12.121 4.191 10.654 1.00 96.56 74 ARG A O 1
ATOM 599 N N . THR A 1 75 ? 11.156 3.801 12.634 1.00 96.50 75 THR A N 1
ATOM 600 C CA . THR A 1 75 ? 10.083 4.784 12.437 1.00 96.50 75 THR A CA 1
ATOM 601 C C . THR A 1 75 ? 10.678 6.191 12.389 1.00 96.50 75 THR A C 1
ATOM 603 O O . THR A 1 75 ? 11.526 6.527 13.205 1.00 96.50 75 THR A O 1
ATOM 606 N N . GLY A 1 76 ? 10.268 6.999 11.407 1.00 95.88 76 GLY A N 1
ATOM 607 C CA . GLY A 1 76 ? 10.788 8.359 11.207 1.00 95.88 76 GLY A CA 1
ATOM 608 C C . GLY A 1 76 ? 12.139 8.444 10.482 1.00 95.88 76 GLY A C 1
ATOM 609 O O . GLY A 1 76 ? 12.550 9.537 10.105 1.00 95.88 76 GLY A O 1
ATOM 610 N N . GLU A 1 77 ? 12.810 7.318 10.214 1.00 97.38 77 GLU A N 1
ATOM 611 C CA . GLU A 1 77 ? 14.111 7.311 9.538 1.00 97.38 77 GLU A CA 1
ATOM 612 C C . GLU A 1 77 ? 14.007 7.826 8.093 1.00 97.38 77 GLU A C 1
ATOM 614 O O . GLU A 1 77 ? 13.271 7.277 7.261 1.00 97.38 77 GLU A O 1
ATOM 619 N N . ARG A 1 78 ? 14.821 8.836 7.772 1.00 97.88 78 ARG A N 1
ATOM 620 C CA . ARG A 1 78 ? 15.051 9.314 6.405 1.00 97.88 78 ARG A CA 1
ATOM 621 C C . ARG A 1 78 ? 16.481 8.992 5.995 1.00 97.88 78 ARG A C 1
ATOM 623 O O . ARG A 1 78 ? 17.407 9.227 6.765 1.00 97.88 78 ARG A O 1
ATOM 630 N N . LYS A 1 79 ? 16.675 8.491 4.775 1.00 97.75 79 LYS A N 1
ATOM 631 C CA . LYS A 1 79 ? 18.004 8.134 4.264 1.00 97.75 79 LYS A CA 1
ATOM 632 C C . LYS A 1 79 ? 18.236 8.711 2.878 1.00 97.75 79 LYS A C 1
ATOM 634 O O . LYS A 1 79 ? 17.406 8.553 1.983 1.00 97.75 79 LYS A O 1
ATOM 639 N N . ARG A 1 80 ? 19.386 9.365 2.689 1.00 98.00 80 ARG A N 1
ATOM 640 C CA . ARG A 1 80 ? 19.810 9.854 1.374 1.00 98.00 80 ARG A CA 1
ATOM 641 C C . ARG A 1 80 ? 20.346 8.686 0.546 1.00 98.00 80 ARG A C 1
ATOM 643 O O . ARG A 1 80 ? 21.350 8.082 0.921 1.00 98.00 80 ARG A O 1
ATOM 650 N N . LYS A 1 81 ? 19.683 8.360 -0.563 1.00 97.19 81 LYS A N 1
ATOM 651 C CA . LYS A 1 81 ? 20.047 7.250 -1.458 1.00 97.19 81 LYS A CA 1
ATOM 652 C C . LYS A 1 81 ? 20.148 7.716 -2.904 1.00 97.19 81 LYS A C 1
ATOM 654 O O . LYS A 1 81 ? 19.396 8.592 -3.322 1.00 97.19 81 LYS A O 1
ATOM 659 N N . SER A 1 82 ? 21.061 7.103 -3.649 1.00 97.50 82 SER A N 1
ATOM 660 C CA . SER A 1 82 ? 21.145 7.256 -5.100 1.00 97.50 82 SER A CA 1
ATOM 661 C C . SER A 1 82 ? 20.017 6.474 -5.767 1.00 97.50 82 SER A C 1
ATOM 663 O O . SER A 1 82 ? 19.779 5.315 -5.423 1.00 97.50 82 SER A O 1
ATOM 665 N N . VAL A 1 83 ? 19.323 7.110 -6.703 1.00 97.31 83 VAL A N 1
ATOM 666 C CA . VAL A 1 83 ? 18.267 6.510 -7.526 1.00 97.31 83 VAL A CA 1
ATOM 667 C C . VAL A 1 83 ? 18.474 6.911 -8.978 1.00 97.31 83 VAL A C 1
ATOM 669 O O . VAL A 1 83 ? 18.981 8.003 -9.246 1.00 97.31 83 VAL A O 1
ATOM 672 N N . ARG A 1 84 ? 18.094 6.034 -9.906 1.00 97.31 84 ARG A N 1
ATOM 673 C CA . ARG A 1 84 ? 18.105 6.320 -11.341 1.00 97.31 84 ARG A CA 1
ATOM 674 C C . ARG A 1 84 ? 16.875 7.161 -11.702 1.00 97.31 84 ARG A C 1
ATOM 676 O O . ARG A 1 84 ? 15.803 6.975 -11.120 1.00 97.31 84 ARG A O 1
ATOM 683 N N . GLY A 1 85 ? 17.035 8.098 -12.629 1.00 97.00 85 GLY A N 1
ATOM 684 C CA . GLY A 1 85 ? 15.937 8.905 -13.142 1.00 97.00 85 GLY A CA 1
ATOM 685 C C . GLY A 1 85 ? 14.887 8.095 -13.908 1.00 97.00 85 GLY A C 1
ATOM 686 O O . GLY A 1 85 ? 15.048 6.901 -14.155 1.00 97.00 85 GLY A O 1
ATOM 687 N N . CYS A 1 86 ? 13.767 8.736 -14.225 1.00 96.94 86 CYS A N 1
ATOM 688 C CA . CYS A 1 86 ? 12.621 8.099 -14.873 1.00 96.94 86 CYS A CA 1
ATOM 689 C C . CYS A 1 86 ? 12.696 8.089 -16.404 1.00 96.94 86 CYS A C 1
ATOM 691 O O . CYS A 1 86 ? 11.829 7.476 -17.026 1.00 96.94 86 CYS A O 1
ATOM 693 N N . ILE A 1 87 ? 13.675 8.777 -17.001 1.00 96.88 87 ILE A N 1
ATOM 694 C CA . ILE A 1 87 ? 13.852 8.808 -18.453 1.00 96.88 87 ILE A CA 1
ATOM 695 C C . ILE A 1 87 ? 14.700 7.606 -18.872 1.00 96.88 87 ILE A C 1
ATOM 697 O O . ILE A 1 87 ? 15.754 7.333 -18.282 1.00 96.88 87 ILE A O 1
ATOM 701 N N . VAL A 1 88 ? 14.200 6.869 -19.859 1.00 96.81 88 VAL A N 1
ATOM 702 C CA . VAL A 1 88 ? 14.856 5.684 -20.407 1.00 96.81 88 VAL A CA 1
ATOM 703 C C . VAL A 1 88 ? 16.031 6.105 -21.287 1.00 96.81 88 VAL A C 1
ATOM 705 O O . VAL A 1 88 ? 15.974 7.102 -22.005 1.00 96.81 88 VAL A O 1
ATOM 708 N N . ASP A 1 89 ? 17.112 5.346 -21.172 1.00 94.94 89 ASP A N 1
ATOM 709 C CA . ASP A 1 89 ? 18.398 5.565 -21.824 1.00 94.94 89 ASP A CA 1
ATOM 710 C C . ASP A 1 89 ? 19.055 4.196 -22.068 1.00 94.94 89 ASP A C 1
ATOM 712 O O . ASP A 1 89 ? 18.678 3.215 -21.416 1.00 94.94 89 ASP A O 1
ATOM 716 N N . ALA A 1 90 ? 20.066 4.135 -22.933 1.00 93.56 90 ALA A N 1
ATOM 717 C CA . ALA A 1 90 ? 20.836 2.922 -23.226 1.00 93.56 90 ALA A CA 1
ATOM 718 C C . ALA A 1 90 ? 21.624 2.401 -22.004 1.00 93.56 90 ALA A C 1
ATOM 720 O O . ALA A 1 90 ? 22.045 1.245 -21.934 1.00 93.56 90 ALA A O 1
ATOM 721 N N . ASN A 1 91 ? 21.817 3.245 -20.987 1.00 92.69 91 ASN A N 1
ATOM 722 C CA . ASN A 1 91 ? 22.514 2.909 -19.745 1.00 92.69 91 ASN A CA 1
ATOM 723 C C . ASN A 1 91 ? 21.620 2.206 -18.713 1.00 92.69 91 ASN A C 1
ATOM 725 O O . ASN A 1 91 ? 21.700 2.474 -17.515 1.00 92.69 91 ASN A O 1
ATOM 729 N N . LEU A 1 92 ? 20.755 1.305 -19.166 1.00 94.31 92 LEU A N 1
ATOM 730 C CA . LEU A 1 92 ? 19.972 0.417 -18.313 1.00 94.31 92 LEU A CA 1
ATOM 731 C C . LEU A 1 92 ? 20.424 -1.026 -18.540 1.00 94.31 92 LEU A C 1
ATOM 733 O O . LEU A 1 92 ? 20.951 -1.355 -19.595 1.00 94.31 92 LEU A O 1
ATOM 737 N N . SER A 1 93 ? 20.253 -1.876 -17.530 1.00 94.62 93 SER A N 1
ATOM 738 C CA . SER A 1 93 ? 20.453 -3.322 -17.687 1.00 94.62 93 SER A CA 1
ATOM 739 C C . SER A 1 93 ? 19.124 -4.033 -17.909 1.00 94.62 93 SER A C 1
ATOM 741 O O . SER A 1 93 ? 19.048 -4.941 -18.724 1.00 94.62 93 SER A O 1
ATOM 743 N N . VAL A 1 94 ? 18.063 -3.608 -17.215 1.00 96.00 94 VAL A N 1
ATOM 744 C CA . VAL A 1 94 ? 16.730 -4.204 -17.355 1.00 96.00 94 VAL A CA 1
ATOM 745 C C . VAL A 1 94 ? 15.687 -3.101 -17.442 1.00 96.00 94 VAL A C 1
ATOM 747 O O . VAL A 1 94 ? 15.668 -2.194 -16.604 1.00 96.00 94 VAL A O 1
ATOM 750 N N . LEU A 1 95 ? 14.780 -3.219 -18.410 1.00 96.44 95 LEU A N 1
ATOM 751 C CA . LEU A 1 95 ? 13.582 -2.395 -18.523 1.00 96.44 95 LEU A CA 1
ATOM 752 C C . LEU A 1 95 ? 12.341 -3.257 -18.256 1.00 96.44 95 LEU A C 1
ATOM 754 O O . LEU A 1 95 ? 12.120 -4.278 -18.900 1.00 96.44 95 LEU A O 1
ATOM 758 N N . ASN A 1 96 ? 11.516 -2.841 -17.299 1.00 96.44 96 ASN A N 1
ATOM 759 C CA . ASN A 1 96 ? 10.290 -3.538 -16.930 1.00 96.44 96 ASN A CA 1
ATOM 760 C C . ASN A 1 96 ? 9.112 -2.958 -17.722 1.00 96.44 96 ASN A C 1
ATOM 762 O O . ASN A 1 96 ? 8.729 -1.798 -17.521 1.00 96.44 96 ASN A O 1
ATOM 766 N N . LEU A 1 97 ? 8.480 -3.776 -18.559 1.00 95.25 97 LEU A N 1
ATOM 767 C CA . LEU A 1 97 ? 7.321 -3.408 -19.375 1.00 95.25 97 LEU A CA 1
ATOM 768 C C . LEU A 1 97 ? 6.052 -4.111 -18.873 1.00 95.25 97 LEU A C 1
ATOM 770 O O . LEU A 1 97 ? 6.102 -5.243 -18.396 1.00 95.25 97 LEU A O 1
ATOM 774 N N . VAL A 1 98 ? 4.906 -3.436 -18.974 1.00 95.44 98 VAL A N 1
ATOM 775 C CA . VAL A 1 98 ? 3.584 -3.991 -18.638 1.00 95.44 98 VAL A CA 1
ATOM 776 C C . VAL A 1 98 ? 2.681 -3.879 -19.856 1.00 95.44 98 VAL A C 1
ATOM 778 O O . VAL A 1 98 ? 2.458 -2.777 -20.344 1.00 95.44 98 VAL A O 1
ATOM 781 N N . ILE A 1 99 ? 2.130 -4.994 -20.326 1.00 93.00 99 ILE A N 1
ATOM 782 C CA . ILE A 1 99 ? 1.166 -5.002 -21.433 1.00 93.00 99 ILE A CA 1
ATOM 783 C C . ILE A 1 99 ? -0.139 -4.352 -20.958 1.00 93.00 99 ILE A C 1
ATOM 785 O O . ILE A 1 99 ? -0.720 -4.782 -19.961 1.00 93.00 99 ILE A O 1
ATOM 789 N N . VAL A 1 100 ? -0.587 -3.308 -21.658 1.00 90.75 100 VAL A N 1
ATOM 790 C CA . VAL A 1 100 ? -1.841 -2.591 -21.364 1.00 90.75 100 VAL A CA 1
ATOM 791 C C . VAL A 1 100 ? -2.959 -3.054 -22.290 1.00 90.75 100 VAL A C 1
ATOM 793 O O . VAL A 1 100 ? -4.081 -3.282 -21.840 1.00 90.75 100 VAL A O 1
ATOM 796 N N . LYS A 1 101 ? -2.650 -3.223 -23.578 1.00 87.25 101 LYS A N 1
ATOM 797 C CA . LYS A 1 101 ? -3.590 -3.715 -24.588 1.00 87.25 101 LYS A CA 1
ATOM 798 C C . LYS A 1 101 ? -2.985 -4.923 -25.284 1.00 87.25 101 LYS A C 1
ATOM 800 O O . LYS A 1 101 ? -1.814 -4.891 -25.664 1.00 87.25 101 LYS A O 1
ATOM 805 N N . LYS A 1 102 ? -3.795 -5.971 -25.417 1.00 82.12 102 LYS A N 1
ATOM 806 C CA . LYS A 1 102 ? -3.520 -7.114 -26.285 1.00 82.12 102 LYS A CA 1
ATOM 807 C C . LYS A 1 102 ? -4.277 -6.892 -27.592 1.00 82.12 102 LYS A C 1
ATOM 809 O O . LYS A 1 102 ? -5.375 -6.334 -27.561 1.00 82.12 102 LYS A O 1
ATOM 814 N N . GLU A 1 103 ? -3.692 -7.318 -28.704 1.00 70.44 103 GLU A N 1
ATOM 815 C CA . GLU A 1 103 ? -4.312 -7.260 -30.027 1.00 70.44 103 GLU A CA 1
ATOM 816 C C . GLU A 1 103 ? -5.769 -7.771 -29.974 1.00 70.44 103 GLU A C 1
ATOM 818 O O . GLU A 1 103 ? -6.041 -8.864 -29.472 1.00 70.44 103 GLU A O 1
ATOM 823 N N . GLY A 1 104 ? -6.720 -6.930 -30.392 1.00 60.78 104 GLY A N 1
ATOM 824 C CA . GLY A 1 104 ? -8.149 -7.262 -30.469 1.00 60.78 104 GLY A CA 1
ATOM 825 C C . GLY A 1 104 ? -8.934 -7.339 -29.147 1.00 60.78 104 GLY A C 1
ATOM 826 O O . GLY A 1 104 ? -10.156 -7.447 -29.196 1.00 60.78 104 GLY A O 1
ATOM 827 N N . TYR A 1 105 ? -8.297 -7.241 -27.972 1.00 58.00 105 TYR A N 1
ATOM 828 C CA . TYR A 1 105 ? -8.984 -7.368 -26.677 1.00 58.00 105 TYR A CA 1
ATOM 829 C C . TYR A 1 105 ? -8.645 -6.213 -25.724 1.00 58.00 105 TYR A C 1
ATOM 831 O O . TYR A 1 105 ? -7.559 -6.145 -25.140 1.00 58.00 105 TYR A O 1
ATOM 839 N N . SER A 1 106 ? -9.615 -5.325 -25.485 1.00 50.12 106 SER A N 1
ATOM 840 C CA . SER A 1 106 ? -9.580 -4.426 -24.329 1.00 50.12 106 SER A CA 1
ATOM 841 C C . SER A 1 106 ? -10.040 -5.189 -23.085 1.00 50.12 106 SER A C 1
ATOM 843 O O . SER A 1 106 ? -11.174 -5.664 -23.039 1.00 50.12 106 SER A O 1
ATOM 845 N N . TRP A 1 107 ? -9.196 -5.287 -22.056 1.00 51.31 107 TRP A N 1
ATOM 846 C CA . TRP A 1 107 ? -9.598 -5.805 -20.744 1.00 51.31 107 TRP A CA 1
ATOM 847 C C . TRP A 1 107 ? -10.583 -4.831 -20.075 1.00 51.31 107 TRP A C 1
ATOM 849 O O . TRP A 1 107 ? -10.194 -4.016 -19.243 1.00 51.31 107 TRP A O 1
ATOM 859 N N . THR A 1 108 ? -11.864 -4.880 -20.437 1.00 47.22 108 THR A N 1
ATOM 860 C CA . THR A 1 108 ? -12.922 -4.072 -19.800 1.00 47.22 108 THR A CA 1
ATOM 861 C C . THR A 1 108 ? -13.516 -4.738 -18.562 1.00 47.22 108 THR A C 1
ATOM 863 O O . THR A 1 108 ? -14.198 -4.087 -17.776 1.00 47.22 108 THR A O 1
ATOM 866 N N . HIS A 1 109 ? -13.196 -6.003 -18.295 1.00 44.66 109 HIS A N 1
ATOM 867 C CA . HIS A 1 109 ? -13.761 -6.718 -17.157 1.00 44.66 109 HIS A CA 1
ATOM 868 C C . HIS A 1 109 ? -12.818 -6.670 -15.958 1.00 44.66 109 HIS A C 1
ATOM 870 O O . HIS A 1 109 ? -12.049 -7.592 -15.683 1.00 44.66 109 HIS A O 1
ATOM 876 N N . ARG A 1 110 ? -12.913 -5.586 -15.179 1.00 44.78 110 ARG A N 1
ATOM 877 C CA . ARG A 1 110 ? -12.584 -5.679 -13.755 1.00 44.78 110 ARG A CA 1
ATOM 878 C C . ARG A 1 110 ? -13.653 -6.569 -13.132 1.00 44.78 110 ARG A C 1
ATOM 880 O O . ARG A 1 110 ? -14.709 -6.071 -12.752 1.00 44.78 110 ARG A O 1
ATOM 887 N N . TYR A 1 111 ? -13.384 -7.869 -13.050 1.00 44.53 111 TYR A N 1
ATOM 888 C CA . TYR A 1 111 ? -14.189 -8.785 -12.254 1.00 44.53 111 TYR A CA 1
ATOM 889 C C . TYR A 1 111 ? -14.155 -8.286 -10.805 1.00 44.53 111 TYR A C 1
ATOM 891 O O . TYR A 1 111 ? -13.220 -8.563 -10.053 1.00 44.53 111 TYR A O 1
ATOM 899 N N . HIS A 1 112 ? -15.144 -7.485 -10.409 1.00 56.28 112 HIS A N 1
ATOM 900 C CA . HIS A 1 112 ? -15.494 -7.419 -9.002 1.00 56.28 112 HIS A CA 1
ATOM 901 C C . HIS A 1 112 ? -15.937 -8.833 -8.652 1.00 56.28 112 HIS A C 1
ATOM 903 O O . HIS A 1 112 ? -16.810 -9.383 -9.323 1.00 56.28 112 HIS A O 1
ATOM 909 N N . CYS A 1 113 ? -15.283 -9.450 -7.665 1.00 59.19 113 CYS A N 1
ATOM 910 C CA . CYS A 1 113 ? -15.768 -10.703 -7.101 1.00 59.19 113 CYS A CA 1
ATOM 911 C C . CYS A 1 113 ? -17.263 -10.525 -6.840 1.00 59.19 113 CYS A C 1
ATOM 913 O O . CYS A 1 113 ? -17.619 -9.539 -6.195 1.00 59.19 113 CYS A O 1
ATOM 915 N N . ALA A 1 114 ? -18.092 -11.411 -7.403 1.00 58.69 114 ALA A N 1
ATOM 916 C CA . ALA A 1 114 ? -19.544 -11.301 -7.364 1.00 58.69 114 ALA A CA 1
ATOM 917 C C . ALA A 1 114 ? -19.989 -10.922 -5.948 1.00 58.69 114 ALA A C 1
ATOM 919 O O . ALA A 1 114 ? -19.790 -11.691 -5.005 1.00 58.69 114 ALA A O 1
ATOM 920 N N . SER A 1 115 ? -20.490 -9.697 -5.787 1.00 59.44 115 SER A N 1
ATOM 921 C CA . SER A 1 115 ? -21.052 -9.263 -4.517 1.00 59.44 115 SER A CA 1
ATOM 922 C C . SER A 1 115 ? -22.335 -10.059 -4.330 1.00 59.44 115 SER A C 1
ATOM 924 O O . SER A 1 115 ? -23.220 -9.943 -5.180 1.00 59.44 115 SER A O 1
ATOM 926 N N . PRO A 1 116 ? -22.451 -10.878 -3.278 1.00 62.22 116 PRO A N 1
ATOM 927 C CA . PRO A 1 116 ? -23.719 -11.516 -2.989 1.00 62.22 116 PRO A CA 1
ATOM 928 C C . PRO A 1 116 ? -24.786 -10.432 -2.732 1.00 62.22 116 PRO A C 1
ATOM 930 O O . PRO A 1 116 ? -24.445 -9.354 -2.221 1.00 62.22 116 PRO A O 1
ATOM 933 N N . PRO A 1 117 ? -26.055 -10.687 -3.095 1.00 63.47 117 PRO A N 1
ATOM 934 C CA . PRO A 1 117 ? -27.202 -9.899 -2.653 1.00 63.47 117 PRO A CA 1
ATOM 935 C C . PRO A 1 117 ? -27.119 -9.587 -1.154 1.00 63.47 117 PRO A C 1
ATOM 937 O O . PRO A 1 117 ? -26.603 -10.385 -0.374 1.00 63.47 117 PRO A O 1
ATOM 940 N N . GLY A 1 118 ? -27.615 -8.418 -0.734 1.00 66.75 118 GLY A N 1
ATOM 941 C CA . GLY A 1 118 ? -27.430 -7.909 0.635 1.00 66.75 118 GLY A CA 1
ATOM 942 C C . GLY A 1 118 ? -27.976 -8.803 1.758 1.00 66.75 118 GLY A C 1
ATOM 943 O O . GLY A 1 118 ? -27.628 -8.589 2.920 1.00 66.75 118 GLY A O 1
ATOM 944 N N . GLU A 1 119 ? -28.799 -9.793 1.418 1.00 73.38 119 GLU A N 1
ATOM 945 C CA . GLU A 1 119 ? -29.439 -10.726 2.348 1.00 73.38 119 GLU A CA 1
ATOM 946 C C . GLU A 1 119 ? -28.749 -12.100 2.414 1.00 73.38 119 GLU A C 1
ATOM 948 O O . GLU A 1 119 ? -28.966 -12.842 3.374 1.00 73.38 119 GLU A O 1
ATOM 953 N N . ASP A 1 120 ? -27.868 -12.426 1.465 1.00 82.56 120 ASP A N 1
ATOM 954 C CA . ASP A 1 120 ? -27.264 -13.756 1.366 1.00 82.56 120 ASP A CA 1
ATOM 955 C C . ASP A 1 120 ? -26.073 -13.951 2.321 1.00 82.56 120 ASP A C 1
ATOM 957 O O . ASP A 1 120 ? -25.268 -13.047 2.586 1.00 82.56 120 ASP A O 1
ATOM 961 N N . ASP A 1 121 ? -25.900 -15.182 2.824 1.00 85.19 121 ASP A N 1
ATOM 962 C CA . ASP A 1 121 ? -24.762 -15.517 3.685 1.00 85.19 121 ASP A CA 1
ATOM 963 C C . ASP A 1 121 ? -23.453 -15.582 2.882 1.00 85.19 121 ASP A C 1
ATOM 965 O O . ASP A 1 121 ? -23.099 -16.587 2.258 1.00 85.19 121 ASP A O 1
ATOM 969 N N . VAL A 1 122 ? -22.660 -14.515 3.001 1.00 85.25 122 VAL A N 1
ATOM 970 C CA . VAL A 1 122 ? -21.317 -14.370 2.417 1.00 85.25 122 VAL A CA 1
ATOM 971 C C . VAL A 1 122 ? -20.370 -15.546 2.702 1.00 85.25 122 VAL A C 1
ATOM 973 O O . VAL A 1 122 ? -19.386 -15.720 1.983 1.00 85.25 122 VAL A O 1
ATOM 976 N N . ARG A 1 123 ? -20.613 -16.356 3.747 1.00 87.56 123 ARG A N 1
ATOM 977 C CA . ARG A 1 123 ? -19.776 -17.525 4.081 1.00 87.56 123 ARG A CA 1
ATOM 978 C C . ARG A 1 123 ? -19.802 -18.610 3.015 1.00 87.56 123 ARG A C 1
ATOM 980 O O . ARG A 1 123 ? -18.816 -19.338 2.890 1.00 87.56 123 ARG A O 1
ATOM 987 N N . GLN A 1 124 ? -20.901 -18.719 2.280 1.00 88.12 124 GLN A N 1
ATOM 988 C CA . GLN A 1 124 ? -21.089 -19.752 1.267 1.00 88.12 124 GLN A CA 1
ATOM 989 C C . GLN A 1 124 ? -20.281 -19.447 -0.004 1.00 88.12 124 GLN A C 1
ATOM 991 O O . GLN A 1 124 ? -19.727 -20.353 -0.618 1.00 88.12 124 GLN A O 1
ATOM 996 N N . TYR A 1 125 ? -20.097 -18.162 -0.320 1.00 88.38 125 TYR A N 1
ATOM 997 C CA . TYR A 1 125 ? -19.407 -17.677 -1.523 1.00 88.38 125 TYR A CA 1
ATOM 998 C C . TYR A 1 125 ? -17.885 -17.528 -1.356 1.00 88.38 125 TYR A C 1
ATOM 1000 O O . TYR A 1 125 ? -17.196 -16.974 -2.216 1.00 88.38 125 TYR A O 1
ATOM 1008 N N . VAL A 1 126 ? -17.318 -17.998 -0.241 1.00 89.31 126 VAL A N 1
ATOM 1009 C CA . VAL A 1 126 ? -15.876 -17.891 0.004 1.00 89.31 126 VAL A CA 1
ATOM 1010 C C . VAL A 1 126 ? -15.112 -18.862 -0.889 1.00 89.31 126 VAL A C 1
ATOM 1012 O O . VAL A 1 126 ? -15.186 -20.078 -0.714 1.00 89.31 126 VAL A O 1
ATOM 1015 N N . VAL A 1 127 ? -14.280 -18.316 -1.779 1.00 91.38 127 VAL A N 1
ATOM 1016 C CA . VAL A 1 127 ? -13.377 -19.102 -2.626 1.00 91.38 127 VAL A CA 1
ATOM 1017 C C . VAL A 1 127 ? -12.433 -19.942 -1.762 1.00 91.38 127 VAL A C 1
ATOM 1019 O O . VAL A 1 127 ? -11.696 -19.428 -0.911 1.00 91.38 127 VAL A O 1
ATOM 1022 N N . ARG A 1 128 ? -12.440 -21.257 -1.995 1.00 93.25 128 ARG A N 1
ATOM 1023 C CA . ARG A 1 128 ? -11.598 -22.225 -1.285 1.00 93.25 128 ARG A CA 1
ATOM 1024 C C . ARG A 1 128 ? -10.452 -22.660 -2.186 1.00 93.25 128 ARG A C 1
ATOM 1026 O O . ARG A 1 128 ? -10.667 -23.077 -3.317 1.00 93.25 128 ARG A O 1
ATOM 1033 N N . LYS A 1 129 ? -9.230 -22.618 -1.662 1.00 94.94 129 LYS A N 1
ATOM 1034 C CA . LYS A 1 129 ? -8.037 -23.113 -2.351 1.00 94.94 129 LYS A CA 1
ATOM 1035 C C . LYS A 1 129 ? -7.864 -24.615 -2.078 1.00 94.94 129 LYS A C 1
ATOM 1037 O O . LYS A 1 129 ? -7.690 -24.968 -0.903 1.00 94.94 129 LYS A O 1
ATOM 1042 N N . PRO A 1 130 ? -7.890 -25.496 -3.094 1.00 94.56 130 PRO A N 1
ATOM 1043 C CA . PRO A 1 130 ? -7.506 -26.893 -2.920 1.00 94.56 130 PRO A CA 1
ATOM 1044 C C . PRO A 1 130 ? -5.994 -26.994 -2.675 1.00 94.56 130 PRO A C 1
ATOM 1046 O O . PRO A 1 130 ? -5.196 -26.298 -3.301 1.00 94.56 130 PRO A O 1
ATOM 1049 N N . LEU A 1 131 ? -5.601 -27.825 -1.713 1.00 93.19 131 LEU A N 1
ATOM 1050 C CA . LEU A 1 131 ? -4.215 -28.133 -1.383 1.00 93.19 131 LEU A CA 1
ATOM 1051 C C . LEU A 1 131 ? -4.034 -29.649 -1.465 1.00 93.19 131 LEU A C 1
ATOM 1053 O O . LEU A 1 131 ? -4.439 -30.378 -0.555 1.00 93.19 131 LEU A O 1
ATOM 1057 N N . ASN A 1 132 ? -3.394 -30.091 -2.543 1.00 92.50 132 ASN A N 1
ATOM 1058 C CA . ASN A 1 132 ? -3.012 -31.479 -2.759 1.00 92.50 132 ASN A CA 1
ATOM 1059 C C . ASN A 1 132 ? -1.502 -31.563 -2.531 1.00 92.50 132 ASN A C 1
ATOM 1061 O O . ASN A 1 132 ? -0.734 -30.930 -3.252 1.00 92.50 132 ASN A O 1
ATOM 1065 N N . LYS A 1 133 ? -1.081 -32.260 -1.474 1.00 92.81 133 LYS A N 1
ATOM 1066 C CA . LYS A 1 133 ? 0.334 -32.511 -1.181 1.00 92.81 133 LYS A CA 1
ATOM 1067 C C . LYS A 1 133 ? 0.542 -34.018 -1.157 1.00 92.81 133 LYS A C 1
ATOM 1069 O O . LYS A 1 133 ? -0.232 -34.707 -0.500 1.00 92.81 133 LYS A O 1
ATOM 1074 N N . GLU A 1 134 ? 1.577 -34.499 -1.836 1.00 89.94 134 GLU A N 1
ATOM 1075 C CA . GLU A 1 134 ? 1.948 -35.917 -1.852 1.00 89.94 134 GLU A CA 1
ATOM 1076 C C . GLU A 1 134 ? 2.070 -36.471 -0.423 1.00 89.94 134 GLU A C 1
ATOM 1078 O O . GLU A 1 134 ? 2.564 -35.796 0.489 1.00 89.94 134 GLU A O 1
ATOM 1083 N N . GLY A 1 135 ? 1.518 -37.667 -0.204 1.00 91.81 135 GLY A N 1
ATOM 1084 C CA . GLY A 1 135 ? 1.458 -38.316 1.110 1.00 91.81 135 GLY A CA 1
ATOM 1085 C C . GLY A 1 135 ? 0.462 -37.706 2.108 1.00 91.81 135 GLY A C 1
ATOM 1086 O O . GLY A 1 135 ? 0.387 -38.160 3.250 1.00 91.81 135 GLY A O 1
ATOM 1087 N N . LYS A 1 136 ? -0.321 -36.684 1.730 1.00 93.62 136 LYS A N 1
ATOM 1088 C CA . LYS A 1 136 ? -1.383 -36.112 2.574 1.00 93.62 136 LYS A CA 1
ATOM 1089 C C . LYS A 1 136 ? -2.725 -36.152 1.861 1.00 93.62 136 LYS A C 1
ATOM 1091 O O . LYS A 1 136 ? -2.821 -35.895 0.667 1.00 93.62 136 LYS A O 1
ATOM 1096 N N . LYS A 1 137 ? -3.787 -36.401 2.631 1.00 93.69 137 LYS A N 1
ATOM 1097 C CA . LYS A 1 137 ? -5.157 -36.338 2.112 1.00 93.69 137 LYS A C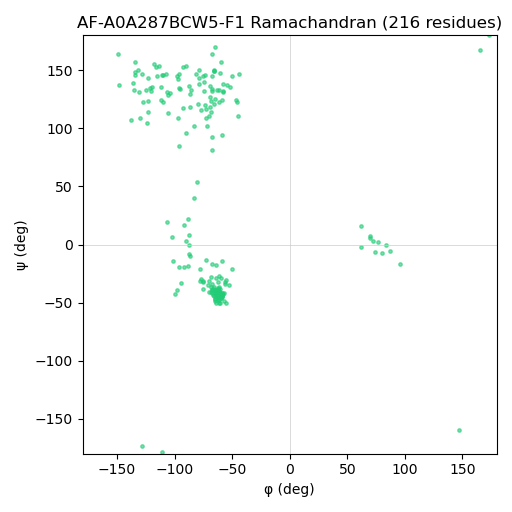A 1
ATOM 1098 C C . LYS A 1 137 ? -5.437 -34.939 1.535 1.00 93.69 137 LYS A C 1
ATOM 1100 O O . LYS A 1 137 ? -5.046 -33.946 2.167 1.00 93.69 137 LYS A O 1
ATOM 1105 N N . PRO A 1 138 ? -6.114 -34.845 0.378 1.00 94.56 138 PRO A N 1
ATOM 1106 C CA . PRO A 1 138 ? -6.464 -33.565 -0.226 1.00 94.56 138 PRO A CA 1
ATOM 1107 C C . PRO A 1 138 ? -7.302 -32.738 0.756 1.00 94.56 138 PRO A C 1
ATOM 1109 O O . PRO A 1 138 ? -8.242 -33.243 1.375 1.00 94.56 138 PRO A O 1
ATOM 1112 N N . ARG A 1 139 ? -6.951 -31.460 0.945 1.00 94.38 139 ARG A N 1
ATOM 1113 C CA . ARG A 1 139 ? -7.667 -30.551 1.858 1.00 94.38 139 ARG A CA 1
ATOM 1114 C C . ARG A 1 139 ? -7.907 -29.205 1.199 1.00 94.38 139 ARG A C 1
ATOM 1116 O O . ARG A 1 139 ? -7.045 -28.688 0.503 1.00 94.38 139 ARG A O 1
ATOM 1123 N N . THR A 1 140 ? -9.031 -28.566 1.504 1.00 94.75 140 THR A N 1
ATOM 1124 C CA . THR A 1 140 ? -9.284 -27.176 1.102 1.00 94.75 140 THR A CA 1
ATOM 1125 C C . THR A 1 140 ? -8.943 -26.187 2.215 1.00 94.75 140 THR A C 1
ATOM 1127 O O . THR A 1 140 ? -9.097 -26.467 3.409 1.00 94.75 140 THR A O 1
ATOM 1130 N N . LYS A 1 141 ? -8.477 -24.996 1.838 1.00 94.44 141 LYS A N 1
ATOM 1131 C CA . LYS A 1 141 ? -8.293 -23.860 2.746 1.00 94.44 141 LYS A CA 1
ATOM 1132 C C . LYS A 1 141 ? -9.143 -22.685 2.301 1.00 94.44 141 LYS A C 1
ATOM 1134 O O . LYS A 1 141 ? -9.162 -22.345 1.127 1.00 94.44 141 LYS A O 1
ATOM 1139 N N . ALA A 1 142 ? -9.806 -22.060 3.264 1.00 94.50 142 ALA A N 1
ATOM 1140 C CA . ALA A 1 142 ? -10.579 -20.846 3.062 1.00 94.50 142 ALA A CA 1
ATOM 1141 C C . ALA A 1 142 ? -9.946 -19.688 3.851 1.00 94.50 142 ALA A C 1
ATOM 1143 O O . ALA A 1 142 ? -9.420 -19.921 4.950 1.00 94.50 142 ALA A O 1
ATOM 1144 N N . PRO A 1 143 ? -9.978 -18.454 3.324 1.00 95.50 143 PRO A N 1
ATOM 1145 C CA . PRO A 1 143 ? -9.606 -17.274 4.088 1.00 95.50 143 PRO A CA 1
ATOM 1146 C C . PRO A 1 143 ? -10.599 -17.026 5.230 1.00 95.50 143 PRO A C 1
ATOM 1148 O O . PRO A 1 143 ? -11.794 -17.303 5.127 1.00 95.50 143 PRO A O 1
ATOM 1151 N N . LYS A 1 144 ? -10.110 -16.454 6.334 1.00 94.50 144 LYS A N 1
ATOM 1152 C CA . LYS A 1 144 ? -10.981 -15.962 7.405 1.00 94.50 144 LYS A CA 1
ATOM 1153 C C . LYS A 1 144 ? -11.663 -14.678 6.941 1.00 94.50 144 LYS A C 1
ATOM 1155 O O . LYS A 1 144 ? -10.984 -13.682 6.695 1.00 94.50 144 LYS A O 1
ATOM 1160 N N . ILE A 1 145 ? -12.991 -14.682 6.906 1.00 91.25 145 ILE A N 1
ATOM 1161 C CA . ILE A 1 145 ? -13.778 -13.492 6.575 1.00 91.25 145 ILE A CA 1
ATOM 1162 C C . ILE A 1 145 ? -13.587 -12.446 7.677 1.00 91.25 145 ILE A C 1
ATOM 1164 O O . ILE A 1 145 ? -13.862 -12.693 8.856 1.00 91.25 145 ILE A O 1
ATOM 1168 N N . GLN A 1 146 ? -13.087 -11.273 7.302 1.00 92.12 146 GLN A N 1
ATOM 1169 C CA . GLN A 1 146 ? -12.987 -10.130 8.201 1.00 92.12 146 GLN A CA 1
ATOM 1170 C C . GLN A 1 146 ? -14.262 -9.288 8.123 1.00 92.12 146 GLN A C 1
ATOM 1172 O O . GLN A 1 146 ? -14.943 -9.281 7.106 1.00 92.12 146 GLN A O 1
ATOM 1177 N N . ARG A 1 147 ? -14.579 -8.566 9.208 1.00 89.75 147 ARG A N 1
ATOM 1178 C CA . ARG A 1 147 ? -15.748 -7.663 9.312 1.00 89.75 147 ARG A CA 1
ATOM 1179 C C . ARG A 1 147 ? -17.124 -8.332 9.156 1.00 89.75 147 ARG A C 1
ATOM 1181 O O . ARG A 1 147 ? -18.124 -7.642 9.025 1.00 89.75 147 ARG A O 1
ATOM 1188 N N . LEU A 1 148 ? -17.187 -9.656 9.262 1.00 91.81 148 LEU A N 1
ATOM 1189 C CA . LEU A 1 148 ? -18.435 -10.408 9.315 1.00 91.81 148 LEU A CA 1
ATOM 1190 C C . LEU A 1 148 ? -19.203 -10.122 10.618 1.00 91.81 148 LEU A C 1
ATOM 1192 O O . LEU A 1 148 ? -18.633 -10.183 11.716 1.00 91.81 148 LEU A O 1
ATOM 1196 N N . VAL A 1 149 ? -20.508 -9.870 10.509 1.00 91.44 149 VAL A N 1
ATOM 1197 C CA . VAL A 1 149 ? -21.396 -9.768 11.673 1.00 91.44 149 VAL A CA 1
ATOM 1198 C C . VAL A 1 149 ? -21.515 -11.154 12.307 1.00 91.44 149 VAL A C 1
ATOM 1200 O O . VAL A 1 149 ? -22.019 -12.097 11.709 1.00 91.44 149 VAL A O 1
ATOM 1203 N N . THR A 1 150 ? -21.001 -11.302 13.527 1.00 94.00 150 THR A N 1
ATOM 1204 C CA . THR A 1 150 ? -21.060 -12.562 14.285 1.00 94.00 150 THR A CA 1
ATOM 1205 C C . THR A 1 150 ? -21.850 -12.368 15.579 1.00 94.00 150 THR A C 1
ATOM 1207 O O . THR A 1 150 ? -21.855 -11.255 16.120 1.00 94.00 150 THR A O 1
ATOM 1210 N N . PRO A 1 151 ? -22.450 -13.432 16.150 1.00 96.56 151 PRO A N 1
ATOM 1211 C CA . PRO A 1 151 ? -23.148 -13.353 17.437 1.00 96.56 151 PRO A CA 1
ATOM 1212 C C . PRO A 1 151 ? -22.285 -12.737 18.545 1.00 96.56 151 PRO A C 1
ATOM 1214 O O . PRO A 1 151 ? -22.764 -11.944 19.351 1.00 96.56 151 PRO A O 1
ATOM 1217 N N . ARG A 1 152 ? -20.973 -13.005 18.521 1.00 96.69 152 ARG A N 1
ATOM 1218 C CA . ARG A 1 152 ? -19.994 -12.410 19.438 1.00 96.69 152 ARG A CA 1
ATOM 1219 C C . ARG A 1 152 ? -19.864 -10.891 19.273 1.00 96.69 152 ARG A C 1
ATOM 1221 O O . ARG A 1 152 ? -19.812 -10.172 20.267 1.00 96.69 152 ARG A O 1
ATOM 1228 N N . VAL A 1 153 ? -19.839 -10.380 18.038 1.00 95.94 153 VAL A N 1
ATOM 1229 C CA . VAL A 1 153 ? -19.827 -8.927 17.769 1.00 95.94 153 VAL A CA 1
ATOM 1230 C C . VAL A 1 153 ? -21.118 -8.278 18.277 1.00 95.94 153 VAL A C 1
ATOM 1232 O O . VAL A 1 153 ? -21.058 -7.230 18.927 1.00 95.94 153 VAL A O 1
ATOM 1235 N N . LEU A 1 154 ? -22.269 -8.922 18.058 1.00 96.88 154 LEU A N 1
ATOM 1236 C CA . LEU A 1 154 ? -23.558 -8.460 18.584 1.00 96.88 154 LEU A CA 1
ATOM 1237 C C . LEU A 1 154 ? -23.569 -8.451 20.119 1.00 96.88 154 LEU A C 1
ATOM 1239 O O . LEU A 1 154 ? -23.979 -7.460 20.724 1.00 96.88 154 LEU A O 1
ATOM 1243 N N . GLN A 1 155 ? -23.040 -9.494 20.760 1.00 98.00 155 GLN A N 1
ATOM 1244 C CA . GLN A 1 155 ? -22.895 -9.574 22.215 1.00 98.00 155 GLN A CA 1
ATOM 1245 C C . GLN A 1 155 ? -21.980 -8.467 22.759 1.00 98.00 155 GLN A C 1
ATOM 1247 O O . GLN A 1 155 ? -22.343 -7.789 23.720 1.00 98.00 155 GLN A O 1
ATOM 1252 N N . HIS A 1 156 ? -20.828 -8.213 22.129 1.00 97.94 156 HIS A N 1
ATOM 1253 C CA . HIS A 1 156 ? -19.941 -7.107 22.510 1.00 97.94 156 HIS A CA 1
ATOM 1254 C C . HIS A 1 156 ? -20.641 -5.744 22.380 1.00 97.94 156 HIS A C 1
ATOM 1256 O O . HIS A 1 156 ? -20.466 -4.877 23.242 1.00 97.94 156 HIS A O 1
ATOM 1262 N N . LYS A 1 157 ? -21.466 -5.552 21.341 1.00 98.06 157 LYS A N 1
ATOM 1263 C CA . LYS A 1 157 ? -22.269 -4.331 21.157 1.00 98.06 157 LYS A CA 1
ATOM 1264 C C . LYS A 1 157 ? -23.316 -4.187 22.267 1.00 98.06 157 LYS A C 1
ATOM 1266 O O . LYS A 1 157 ? -23.383 -3.125 22.887 1.00 98.06 157 LYS A O 1
ATOM 1271 N N . ARG A 1 158 ? -24.058 -5.258 22.578 1.00 98.31 158 ARG A N 1
ATOM 1272 C CA . ARG A 1 158 ? -25.029 -5.307 23.690 1.00 98.31 158 ARG A CA 1
ATOM 1273 C C . ARG A 1 158 ? -24.360 -4.985 25.028 1.00 98.31 158 ARG A C 1
ATOM 1275 O O . ARG A 1 158 ? -24.816 -4.087 25.730 1.00 98.31 158 ARG A O 1
ATOM 1282 N N . ARG A 1 159 ? -23.224 -5.622 25.336 1.00 98.25 159 ARG A N 1
ATOM 1283 C CA . ARG A 1 159 ? -22.437 -5.367 26.556 1.00 98.25 159 ARG A CA 1
ATOM 1284 C C . ARG A 1 159 ? -21.985 -3.911 26.654 1.00 98.25 159 ARG A C 1
ATOM 1286 O O . ARG A 1 159 ? -22.114 -3.306 27.712 1.00 98.25 159 ARG A O 1
ATOM 1293 N N . ARG A 1 160 ? -21.485 -3.322 25.562 1.00 98.50 160 ARG A N 1
ATOM 1294 C CA . ARG A 1 160 ? -21.063 -1.910 25.538 1.00 98.50 160 ARG A CA 1
ATOM 1295 C C . ARG A 1 160 ? -22.218 -0.972 25.891 1.00 98.50 160 ARG A C 1
ATOM 1297 O O . ARG A 1 160 ? -22.026 -0.040 26.665 1.00 98.50 160 ARG A O 1
ATOM 1304 N N . ILE A 1 161 ? -23.402 -1.219 25.331 1.00 98.38 161 ILE A N 1
ATOM 1305 C CA . ILE A 1 161 ? -24.606 -0.431 25.622 1.00 98.38 161 ILE A CA 1
ATOM 1306 C C . ILE A 1 161 ? -25.040 -0.634 27.079 1.00 98.38 161 ILE A C 1
ATOM 1308 O O . ILE A 1 161 ? -25.323 0.346 27.764 1.00 98.38 161 ILE A O 1
ATOM 1312 N N . ALA A 1 162 ? -25.031 -1.873 27.576 1.00 98.38 162 ALA A N 1
ATOM 1313 C CA . ALA A 1 162 ? -25.372 -2.182 28.964 1.00 98.38 162 ALA A CA 1
ATOM 1314 C C . ALA A 1 162 ? -24.451 -1.460 29.960 1.00 98.38 162 ALA A C 1
ATOM 1316 O O . ALA A 1 162 ? -24.941 -0.823 30.887 1.00 98.38 162 ALA A O 1
ATOM 1317 N N . LEU A 1 163 ? -23.135 -1.461 29.721 1.00 98.50 163 LEU A N 1
ATOM 1318 C CA . LEU A 1 163 ? -22.170 -0.745 30.561 1.00 98.50 163 LEU A CA 1
ATOM 1319 C C . LEU A 1 163 ? -22.411 0.769 30.570 1.00 98.50 163 LEU A C 1
ATOM 1321 O O . LEU A 1 163 ? -22.283 1.399 31.616 1.00 98.50 163 LEU A O 1
ATOM 1325 N N . LYS A 1 164 ? -22.783 1.367 29.429 1.00 98.56 164 LYS A N 1
ATOM 1326 C CA . LYS A 1 164 ? -23.159 2.790 29.384 1.00 98.56 164 LYS A CA 1
ATOM 1327 C C . LYS A 1 164 ? -24.380 3.062 30.262 1.00 98.56 164 LYS A C 1
ATOM 1329 O O . LYS A 1 164 ? -24.329 3.965 31.088 1.00 98.56 164 LYS A O 1
ATOM 1334 N N . LYS A 1 165 ? -25.429 2.240 30.139 1.00 98.44 165 LYS A N 1
ATOM 1335 C CA . LYS A 1 165 ? -26.639 2.349 30.970 1.00 98.44 165 LYS A CA 1
ATOM 1336 C C . LYS A 1 165 ? -26.328 2.187 32.461 1.00 98.44 165 LYS A C 1
ATOM 1338 O O . LYS A 1 165 ? -26.813 2.976 33.263 1.00 98.44 165 LYS A O 1
ATOM 1343 N N . GLN A 1 166 ? -25.493 1.213 32.825 1.00 98.25 166 GLN A N 1
ATOM 1344 C CA . GLN A 1 166 ? -25.079 0.987 34.213 1.00 98.25 166 GLN A CA 1
ATOM 1345 C C . GLN A 1 166 ? -24.328 2.189 34.795 1.00 98.25 166 GLN A C 1
ATOM 1347 O O . GLN A 1 166 ? -24.629 2.597 35.909 1.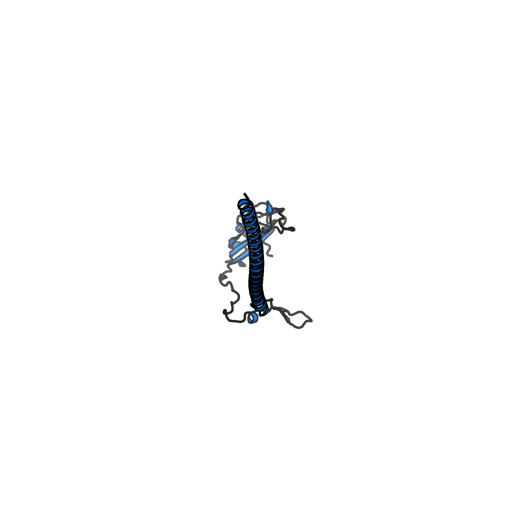00 98.25 166 GLN A O 1
ATOM 1352 N N . ARG A 1 167 ? -23.409 2.799 34.034 1.00 98.50 167 ARG A N 1
ATOM 1353 C CA . ARG A 1 167 ? -22.699 4.016 34.466 1.00 98.50 167 ARG A CA 1
ATOM 1354 C C . ARG A 1 167 ? -23.657 5.183 34.691 1.00 98.50 167 ARG A C 1
ATOM 1356 O O . ARG A 1 167 ? -23.585 5.833 35.722 1.00 98.50 167 ARG A O 1
ATOM 1363 N N . THR A 1 168 ? -24.584 5.418 33.762 1.00 98.25 168 THR A N 1
ATOM 1364 C CA . THR A 1 168 ? -25.595 6.474 33.920 1.00 98.25 168 THR A CA 1
ATOM 1365 C C . THR A 1 168 ? -26.481 6.229 35.141 1.00 98.25 168 THR A C 1
ATOM 1367 O O . THR A 1 168 ? -26.756 7.167 35.884 1.00 98.25 168 THR A O 1
ATOM 1370 N N . LYS A 1 169 ? -26.901 4.978 35.370 1.00 98.38 169 LYS A N 1
ATOM 1371 C CA . LYS A 1 169 ? -27.694 4.596 36.545 1.00 98.38 169 LYS A CA 1
ATOM 1372 C C . LYS A 1 169 ? -26.926 4.866 37.842 1.00 98.38 169 LYS A C 1
ATOM 1374 O O . LYS A 1 169 ? -27.451 5.570 38.694 1.00 98.38 169 LYS A O 1
ATOM 1379 N N . LYS A 1 170 ? -25.680 4.395 37.930 1.00 98.31 170 LYS A N 1
ATOM 1380 C CA . LYS A 1 170 ? -24.800 4.615 39.082 1.00 98.31 170 LYS A CA 1
ATOM 1381 C C . LYS A 1 170 ? -24.647 6.107 39.399 1.00 98.31 170 LYS A C 1
ATOM 1383 O O . LYS A 1 170 ? -24.922 6.515 40.517 1.00 98.31 170 LYS A O 1
ATOM 1388 N N . ASN A 1 171 ? -24.319 6.931 38.402 1.00 98.00 171 ASN A N 1
ATOM 1389 C CA . ASN A 1 171 ? -24.160 8.375 38.606 1.00 98.00 171 ASN A CA 1
ATOM 1390 C C . ASN A 1 171 ? -25.460 9.045 39.089 1.00 98.00 171 ASN A C 1
ATOM 1392 O O . ASN A 1 171 ? -25.418 9.974 39.890 1.00 98.00 171 ASN A O 1
ATOM 1396 N N . LYS A 1 172 ? -26.625 8.589 38.601 1.00 98.31 172 LYS A N 1
ATOM 1397 C CA . LYS A 1 172 ? -27.931 9.097 39.046 1.00 98.31 172 LYS A CA 1
ATOM 1398 C C . LYS A 1 172 ? -28.216 8.717 40.503 1.00 98.31 172 LYS A C 1
ATOM 1400 O O . LYS A 1 172 ? -28.742 9.541 41.245 1.00 98.31 172 LYS A O 1
ATOM 1405 N N . GLU A 1 173 ? -27.887 7.488 40.893 1.00 97.88 173 GLU A N 1
ATOM 1406 C CA . GLU A 1 173 ? -28.040 6.994 42.266 1.00 97.88 173 GLU A CA 1
ATOM 1407 C C . GLU A 1 173 ? -27.119 7.748 43.232 1.00 97.88 173 GLU A C 1
ATOM 1409 O O . GLU A 1 173 ? -27.607 8.285 44.223 1.00 97.88 173 GLU A O 1
ATOM 1414 N N . GLU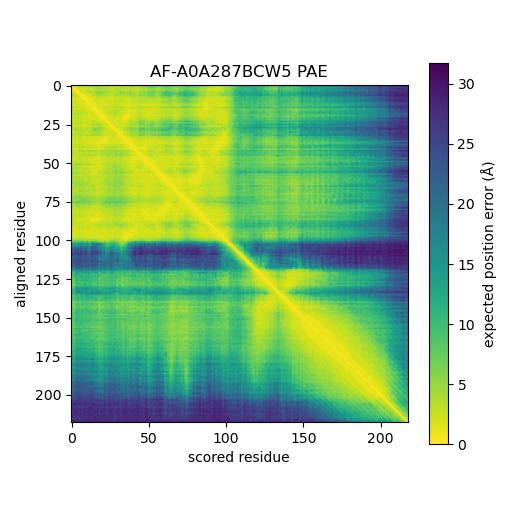 A 1 174 ? -25.836 7.900 42.893 1.00 97.75 174 GLU A N 1
ATOM 1415 C CA . GLU A 1 174 ? -24.858 8.660 43.687 1.00 97.75 174 GLU A CA 1
ATOM 1416 C C . GLU A 1 174 ? -25.269 10.132 43.851 1.00 97.75 174 GLU A C 1
ATOM 1418 O O . GLU A 1 174 ? -25.203 10.683 44.950 1.00 97.75 174 GLU A O 1
ATOM 1423 N N . ALA A 1 175 ? -25.760 10.773 42.784 1.00 97.88 175 ALA A N 1
ATOM 1424 C CA . ALA A 1 175 ? -26.252 12.149 42.855 1.00 97.88 175 ALA A CA 1
ATOM 1425 C C . ALA A 1 175 ? -27.477 12.278 43.777 1.00 97.88 175 ALA A C 1
ATOM 1427 O O . ALA A 1 175 ? -27.578 13.234 44.550 1.00 97.88 175 ALA A O 1
ATOM 1428 N N . ALA A 1 176 ? -28.400 11.313 43.725 1.00 97.69 176 ALA A N 1
ATOM 1429 C CA . ALA A 1 176 ? -29.571 11.292 44.596 1.00 97.69 176 ALA A CA 1
ATOM 1430 C C . ALA A 1 176 ? -29.190 11.044 46.065 1.00 97.69 176 ALA A C 1
ATOM 1432 O O . ALA A 1 176 ? -29.763 11.663 46.964 1.00 97.69 176 ALA A O 1
ATOM 1433 N N . GLU A 1 177 ? -28.223 10.164 46.321 1.00 97.56 177 GLU A N 1
ATOM 1434 C CA . GLU A 1 177 ? -27.698 9.898 47.660 1.00 97.56 177 GLU A CA 1
ATOM 1435 C C . GLU A 1 177 ? -26.999 11.133 48.244 1.00 97.56 177 GLU A C 1
ATOM 1437 O O . GLU A 1 177 ? -27.306 11.557 49.363 1.00 97.56 177 GLU A O 1
ATOM 1442 N N . TYR A 1 178 ? -26.143 11.784 47.455 1.00 97.19 178 TYR A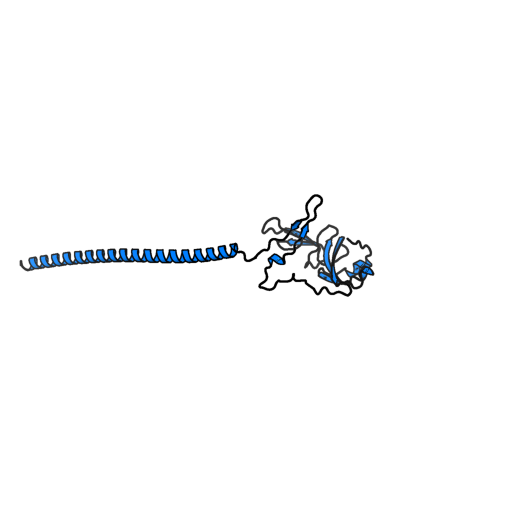 N 1
ATOM 1443 C CA . TYR A 1 178 ? -25.465 13.013 47.855 1.00 97.19 178 TYR A CA 1
ATOM 1444 C C . TYR A 1 178 ? -26.449 14.159 48.139 1.00 97.19 178 TYR A C 1
ATOM 1446 O O . TYR A 1 178 ? -26.303 14.867 49.137 1.00 97.19 178 TYR A O 1
ATOM 1454 N N . ALA A 1 179 ? -27.503 14.305 47.330 1.00 97.44 179 ALA A N 1
ATOM 1455 C CA . ALA A 1 179 ? -28.551 15.300 47.562 1.00 97.44 179 ALA A CA 1
ATOM 1456 C C . ALA A 1 179 ? -29.286 15.077 48.897 1.00 97.44 179 ALA A C 1
ATOM 1458 O O . ALA A 1 179 ? -29.535 16.036 49.633 1.00 97.44 179 ALA A O 1
ATOM 1459 N N . LYS A 1 180 ? -29.585 13.818 49.254 1.00 97.31 180 LYS A N 1
ATOM 1460 C CA . LYS A 1 180 ? -30.176 13.473 50.561 1.00 97.31 180 LYS A CA 1
ATOM 1461 C C . LYS A 1 180 ? -29.237 13.829 51.715 1.00 97.31 180 LYS A C 1
ATOM 1463 O O . LYS A 1 180 ? -29.679 14.409 52.709 1.00 97.31 180 LYS A O 1
ATOM 1468 N N . LEU A 1 181 ? -27.948 13.514 51.580 1.00 97.12 181 LEU A N 1
ATOM 1469 C CA . LEU A 1 181 ? -26.938 13.840 52.588 1.00 97.12 181 LEU A CA 1
ATOM 1470 C C . LEU A 1 181 ? -26.810 15.357 52.786 1.00 97.12 181 LEU A C 1
ATOM 1472 O O . LEU A 1 181 ? -26.798 15.829 53.925 1.00 97.12 181 LEU A O 1
ATOM 1476 N N . LEU A 1 182 ? -26.768 16.122 51.693 1.00 97.44 182 LEU A N 1
ATOM 1477 C CA . LEU A 1 182 ? -26.747 17.583 51.739 1.00 97.44 182 LEU A CA 1
ATOM 1478 C C . LEU A 1 182 ? -27.986 18.148 52.433 1.00 97.44 182 LEU A C 1
ATOM 1480 O O . LEU A 1 182 ? -27.848 18.996 53.312 1.00 97.44 182 LEU A O 1
ATOM 148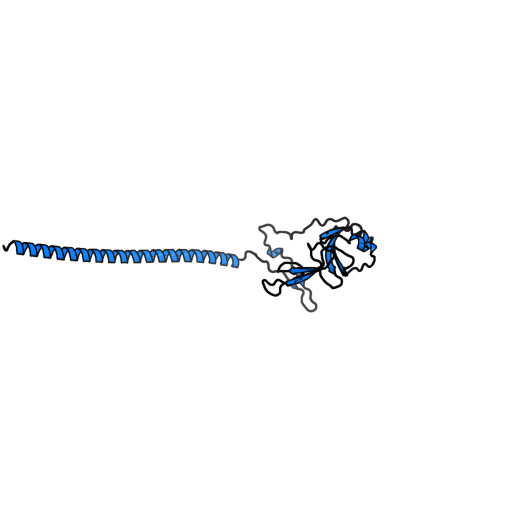4 N N . ALA A 1 183 ? -29.183 17.656 52.102 1.00 96.88 183 ALA A N 1
ATOM 1485 C CA . ALA A 1 183 ? -30.418 18.105 52.742 1.00 96.88 183 ALA A CA 1
ATOM 1486 C C . ALA A 1 183 ? -30.390 17.879 54.266 1.00 96.88 183 ALA A C 1
ATOM 1488 O O . ALA A 1 183 ? -30.752 18.780 55.027 1.00 96.88 183 ALA A O 1
ATOM 1489 N N . LYS A 1 184 ? -29.886 16.720 54.719 1.00 97.25 184 LYS A N 1
ATOM 1490 C CA . LYS A 1 184 ? -29.694 16.427 56.149 1.00 97.25 184 LYS A CA 1
ATOM 1491 C C . LYS A 1 184 ? -28.722 17.416 56.805 1.00 97.25 184 LYS A C 1
ATOM 1493 O O . LYS A 1 184 ? -29.072 18.029 57.811 1.00 97.25 184 LYS A O 1
ATOM 1498 N N . ARG A 1 185 ? -27.544 17.638 56.209 1.00 97.19 185 ARG A N 1
ATOM 1499 C CA . ARG A 1 185 ? -26.527 18.576 56.731 1.00 97.19 185 ARG A CA 1
ATOM 1500 C C . ARG A 1 185 ? -27.031 20.020 56.787 1.00 97.19 185 ARG A C 1
ATOM 1502 O O . ARG A 1 185 ? -26.767 20.723 57.759 1.00 97.19 185 ARG A O 1
ATOM 1509 N N . MET A 1 186 ? -27.784 20.454 55.778 1.00 96.75 186 MET A N 1
ATOM 1510 C CA . MET A 1 186 ? -28.382 21.791 55.739 1.00 96.75 186 MET A CA 1
ATOM 1511 C C . MET A 1 186 ? -29.468 21.965 56.805 1.00 96.75 186 MET A C 1
ATOM 1513 O O . MET A 1 186 ? -29.548 23.028 57.424 1.00 96.75 186 MET A O 1
ATOM 1517 N N . LYS A 1 187 ? -30.275 20.926 57.059 1.00 96.94 187 LYS A N 1
ATOM 1518 C CA . LYS A 1 187 ? -31.277 20.927 58.133 1.00 96.94 187 LYS A CA 1
ATOM 1519 C C . LYS A 1 187 ? -30.616 21.034 59.510 1.00 96.94 187 LYS A C 1
ATOM 1521 O O . LYS A 1 187 ? -30.951 21.949 60.256 1.00 96.94 187 LYS A O 1
ATOM 1526 N N . GLU A 1 188 ? -29.622 20.193 59.793 1.00 95.50 188 GLU A N 1
ATOM 1527 C CA . GLU A 1 188 ? -28.855 20.232 61.049 1.00 95.50 188 GLU A CA 1
ATOM 1528 C C . GLU A 1 188 ? -28.178 21.599 61.267 1.00 95.50 188 GLU A C 1
ATOM 1530 O O . GLU A 1 188 ? -28.206 22.151 62.366 1.00 95.50 188 GLU A O 1
ATOM 1535 N N . ALA A 1 189 ? -27.594 22.191 60.218 1.00 95.81 189 ALA A N 1
ATOM 1536 C CA . ALA A 1 189 ? -26.990 23.522 60.296 1.00 95.81 189 ALA A CA 1
ATOM 1537 C C . ALA A 1 189 ? -28.030 24.622 60.577 1.00 95.81 189 ALA A C 1
ATOM 1539 O O . ALA A 1 189 ? -27.766 25.546 61.354 1.00 95.81 189 ALA A O 1
ATOM 1540 N N . LYS A 1 190 ? -29.223 24.524 59.974 1.00 96.31 190 LYS A N 1
ATOM 1541 C CA . LYS A 1 190 ? -30.336 25.452 60.217 1.00 96.31 190 LYS A CA 1
ATOM 1542 C C . LYS A 1 190 ? -30.846 25.346 61.655 1.00 96.31 190 LYS A C 1
ATOM 1544 O O . LYS A 1 190 ? -31.043 26.383 62.285 1.00 96.31 190 LYS A O 1
ATOM 1549 N N . GLU A 1 191 ? -31.011 24.133 62.173 1.00 95.12 191 GLU A N 1
ATOM 1550 C CA . GLU A 1 191 ? -31.430 23.876 63.558 1.00 95.12 191 GLU A CA 1
ATOM 1551 C C . GLU A 1 191 ? -30.404 24.422 64.558 1.00 95.12 191 GLU A C 1
ATOM 1553 O O . GLU A 1 191 ? -30.769 25.209 65.431 1.00 95.12 191 GLU A O 1
ATOM 1558 N N . LYS A 1 192 ? -29.105 24.147 64.362 1.00 95.81 192 LYS A N 1
ATOM 1559 C CA . LYS A 1 192 ? -28.026 24.732 65.184 1.00 95.81 192 LYS A CA 1
ATOM 1560 C C . LYS A 1 192 ? -28.042 26.262 65.169 1.00 95.81 192 LYS A C 1
ATOM 1562 O O . LYS A 1 192 ? -27.872 26.902 66.205 1.00 95.81 192 LYS A O 1
ATOM 1567 N N . ARG A 1 193 ? -28.265 26.877 64.001 1.00 93.94 193 ARG A N 1
ATOM 1568 C CA . ARG A 1 193 ? -28.376 28.341 63.886 1.00 93.94 193 ARG A CA 1
ATOM 1569 C C . ARG A 1 193 ? -29.602 28.869 64.636 1.00 93.94 193 ARG A C 1
ATOM 1571 O O . ARG A 1 193 ? -29.505 29.899 65.299 1.00 93.94 193 ARG A O 1
ATOM 1578 N N . GLN A 1 194 ? -30.742 28.185 64.547 1.00 92.88 194 GLN A N 1
ATOM 1579 C CA . GLN A 1 194 ? -31.953 28.546 65.291 1.00 92.88 194 GLN A CA 1
ATOM 1580 C C . GLN A 1 194 ? -31.747 28.429 66.804 1.00 92.88 194 GLN A C 1
ATOM 1582 O O . GLN A 1 194 ? -32.139 29.339 67.532 1.00 92.88 194 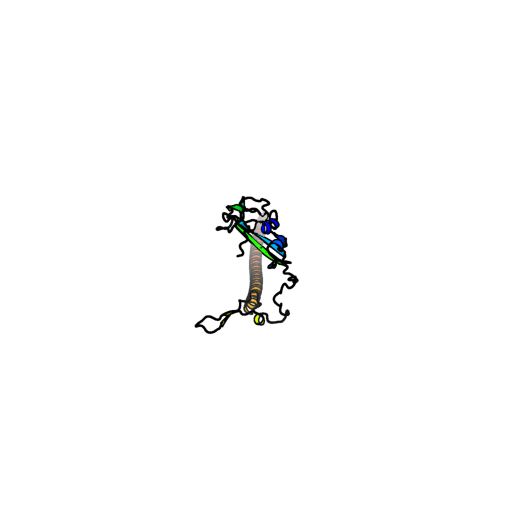GLN A O 1
ATOM 1587 N N . GLU A 1 195 ? -31.075 27.378 67.270 1.00 93.12 195 GLU A N 1
ATOM 1588 C CA . GLU A 1 195 ? -30.727 27.188 68.680 1.00 93.12 195 GLU A CA 1
ATOM 1589 C C . GLU A 1 195 ? -29.827 28.320 69.199 1.00 93.12 195 GLU A C 1
ATOM 1591 O O . GLU A 1 195 ? -30.109 28.915 70.241 1.00 93.12 195 GLU A O 1
ATOM 1596 N N . GLN A 1 196 ? -28.797 28.703 68.437 1.00 92.75 196 GLN A N 1
ATOM 1597 C CA . GLN A 1 196 ? -27.947 29.853 68.769 1.00 92.75 196 GLN A CA 1
ATOM 1598 C C . GLN A 1 196 ? -28.742 31.165 68.841 1.00 92.75 196 GLN A C 1
ATOM 1600 O O . GLN A 1 196 ? -28.546 31.957 69.766 1.00 92.75 196 GLN A O 1
ATOM 1605 N N . ILE A 1 197 ? -29.662 31.397 67.898 1.00 92.44 197 ILE A N 1
ATOM 1606 C CA . ILE A 1 197 ? -30.540 32.578 67.907 1.00 92.44 197 ILE A CA 1
ATOM 1607 C C . ILE A 1 197 ? -31.461 32.558 69.134 1.00 92.44 197 ILE A C 1
ATOM 1609 O O . ILE A 1 197 ? -31.603 33.583 69.803 1.00 92.44 197 ILE A O 1
ATOM 1613 N N . ALA A 1 198 ? -32.058 31.412 69.464 1.00 91.06 198 ALA A N 1
ATOM 1614 C CA . ALA A 1 198 ? -32.911 31.253 70.639 1.00 91.06 198 ALA A CA 1
ATOM 1615 C C . ALA A 1 198 ? -32.129 31.497 71.940 1.00 91.06 198 ALA A C 1
ATOM 1617 O O . ALA A 1 198 ? -32.600 32.229 72.813 1.00 91.06 198 ALA A O 1
ATOM 1618 N N . LYS A 1 199 ? -30.901 30.971 72.040 1.00 91.44 199 LYS A N 1
ATOM 1619 C CA . LYS A 1 199 ? -29.985 31.229 73.158 1.00 91.44 199 LYS A CA 1
ATOM 1620 C C . LYS A 1 199 ? -29.662 32.720 73.280 1.00 91.44 199 LYS A C 1
ATOM 1622 O O . LYS A 1 199 ? -29.767 33.272 74.372 1.00 91.44 199 LYS A O 1
ATOM 1627 N N . ARG A 1 200 ? -29.354 33.398 72.166 1.00 89.50 200 ARG A N 1
ATOM 1628 C CA . ARG A 1 200 ? -29.111 34.853 72.143 1.00 89.50 200 ARG A CA 1
ATOM 1629 C C . ARG A 1 200 ? -30.336 35.646 72.607 1.00 89.50 200 ARG A C 1
ATOM 1631 O O . ARG A 1 200 ? -30.177 36.559 73.411 1.00 89.50 200 ARG A O 1
ATOM 1638 N N . ARG A 1 201 ? -31.542 35.285 72.151 1.00 87.94 201 ARG A N 1
ATOM 1639 C CA . ARG A 1 201 ? -32.801 35.930 72.573 1.00 87.94 201 ARG A CA 1
ATOM 1640 C C . ARG A 1 201 ? -33.072 35.760 74.071 1.00 87.94 201 ARG A C 1
ATOM 1642 O O . ARG A 1 201 ? -33.407 36.742 74.727 1.00 87.94 201 ARG A O 1
ATOM 1649 N N . ARG A 1 202 ? -32.874 34.554 74.620 1.00 86.31 202 ARG A N 1
ATOM 1650 C CA . ARG A 1 202 ? -32.999 34.293 76.069 1.00 86.31 202 ARG A CA 1
ATOM 1651 C C . ARG A 1 202 ? -32.020 35.132 76.891 1.00 86.31 202 ARG A C 1
ATOM 1653 O O . ARG A 1 202 ? -32.402 35.722 77.894 1.00 86.31 202 ARG A O 1
ATOM 1660 N N . LEU A 1 203 ? -30.765 35.221 76.448 1.00 82.88 203 LEU A N 1
ATOM 1661 C CA . LEU A 1 203 ? -29.758 36.049 77.117 1.00 82.88 203 LEU A CA 1
ATOM 1662 C C . LEU A 1 203 ? -30.119 37.542 77.066 1.00 82.88 203 LEU A C 1
ATOM 1664 O O . LEU A 1 203 ? -29.951 38.236 78.063 1.00 82.88 203 LEU A O 1
ATOM 1668 N N . SER A 1 204 ? -30.657 38.042 75.946 1.00 79.88 204 SER A N 1
ATOM 1669 C CA . SER A 1 204 ? -31.098 39.442 75.860 1.00 79.88 204 SER A CA 1
ATOM 1670 C C . SER A 1 204 ? -32.324 39.747 76.723 1.00 79.88 204 SER A C 1
ATOM 1672 O O . SER A 1 204 ? -32.380 40.826 77.306 1.00 79.88 204 SER A O 1
ATOM 1674 N N . SER A 1 205 ? -33.284 38.820 76.845 1.00 76.44 205 SER A N 1
ATOM 1675 C CA . SER A 1 205 ? -34.465 39.030 77.695 1.00 76.44 205 SER A CA 1
ATOM 1676 C C . SER A 1 205 ? -34.103 39.043 79.179 1.00 76.44 205 SER A C 1
ATOM 1678 O O . SER A 1 205 ? -34.583 39.911 79.899 1.00 76.44 205 SER A O 1
ATOM 1680 N N . LEU A 1 206 ? -33.206 38.148 79.615 1.00 72.25 206 LEU A N 1
ATOM 1681 C CA . LEU A 1 206 ? -32.672 38.139 80.984 1.00 72.25 206 LEU A CA 1
ATOM 1682 C C . LEU A 1 206 ? -31.970 39.461 81.326 1.00 72.25 206 LEU A C 1
ATOM 1684 O O . LEU A 1 206 ? -32.182 40.017 82.401 1.00 72.25 206 LEU A O 1
ATOM 1688 N N . ARG A 1 207 ? -31.191 40.001 80.381 1.00 67.81 207 ARG A N 1
ATOM 1689 C CA . ARG A 1 207 ? -30.480 41.277 80.543 1.00 67.81 207 ARG A CA 1
ATOM 1690 C C . ARG A 1 207 ? -31.425 42.487 80.621 1.00 67.81 207 ARG A C 1
ATOM 1692 O O . ARG A 1 207 ? -31.137 43.437 81.339 1.00 67.81 207 ARG A O 1
ATOM 1699 N N . ALA A 1 208 ? -32.550 42.445 79.903 1.00 63.59 208 ALA A N 1
ATOM 1700 C CA . ALA A 1 208 ? -33.581 43.485 79.937 1.00 63.59 208 ALA A CA 1
ATOM 1701 C C . ALA A 1 208 ? -34.443 43.437 81.214 1.00 63.59 208 ALA A C 1
ATOM 1703 O O . ALA A 1 208 ? -34.902 44.477 81.685 1.00 63.59 208 ALA A O 1
ATOM 1704 N N . SER A 1 209 ? -34.666 42.249 81.792 1.00 60.78 209 SER A N 1
ATOM 1705 C CA . SER A 1 209 ? -35.337 42.121 83.092 1.00 60.78 209 SER A CA 1
ATOM 1706 C C . SER A 1 209 ? -34.469 42.632 84.242 1.00 60.78 209 SER A C 1
ATOM 1708 O O . SER A 1 209 ? -34.984 43.352 85.091 1.00 60.78 209 SER A O 1
ATOM 1710 N N . THR A 1 210 ? -33.160 42.350 84.234 1.00 60.12 210 THR A N 1
ATOM 1711 C CA . THR A 1 210 ? -32.229 42.858 85.258 1.00 60.12 210 THR A CA 1
ATOM 1712 C C . THR A 1 210 ? -32.082 44.381 85.210 1.00 60.12 210 THR A C 1
ATOM 1714 O O . THR A 1 210 ? -32.082 45.027 86.252 1.00 60.12 210 THR A O 1
ATOM 1717 N N . SER A 1 211 ? -32.061 44.986 84.015 1.00 59.12 211 SER A N 1
ATOM 1718 C CA . SER A 1 211 ? -32.010 46.452 83.893 1.00 59.12 211 SER A CA 1
ATOM 1719 C C . SER A 1 211 ? -33.300 47.144 84.355 1.00 59.12 211 SER A C 1
ATOM 1721 O O . SER A 1 211 ? -33.257 48.287 84.797 1.00 59.12 211 SER A O 1
ATOM 1723 N N . LYS A 1 212 ? -34.457 46.468 84.264 1.00 57.66 212 LYS A N 1
ATOM 1724 C CA . LYS A 1 212 ? -35.748 46.984 84.756 1.00 57.66 212 LYS A CA 1
ATOM 1725 C C . LYS A 1 212 ? -35.858 46.919 86.280 1.00 57.66 212 LYS A C 1
ATOM 1727 O O . LYS A 1 212 ? -36.387 47.847 86.883 1.00 57.66 212 LYS A O 1
ATOM 1732 N N . SER A 1 213 ? -35.348 45.853 86.900 1.00 56.47 213 SER A N 1
ATOM 1733 C CA . S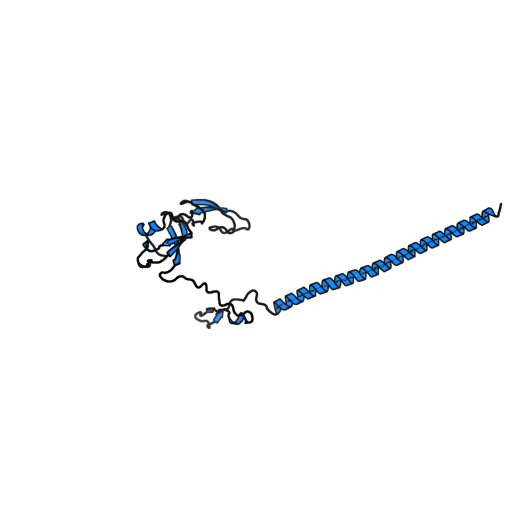ER A 1 213 ? -35.278 45.763 88.363 1.00 56.47 213 SER A CA 1
ATOM 1734 C C . SER A 1 213 ? -34.326 46.804 88.955 1.00 56.47 213 SER A C 1
ATOM 1736 O O . SER A 1 213 ? -34.652 47.392 89.978 1.00 56.47 213 SER A O 1
ATOM 1738 N N . GLU A 1 214 ? -33.209 47.104 88.284 1.00 53.62 214 GLU A N 1
ATOM 1739 C CA . GLU A 1 214 ? -32.274 48.154 88.719 1.00 53.62 214 GLU A CA 1
ATOM 1740 C C . GLU A 1 214 ? -32.846 49.576 88.559 1.00 53.62 214 GLU A C 1
ATOM 1742 O O . GLU A 1 214 ? -32.543 50.447 89.371 1.00 53.62 214 GLU A O 1
ATOM 1747 N N . SER A 1 215 ? -33.708 49.832 87.565 1.00 53.25 215 SER A N 1
ATOM 1748 C CA . SER A 1 215 ? -34.366 51.141 87.401 1.00 53.25 215 SER A CA 1
ATOM 1749 C C . SER A 1 215 ? -35.540 51.384 88.356 1.00 53.25 215 SER A C 1
ATOM 1751 O O . SER A 1 215 ? -35.901 52.532 88.572 1.00 53.25 215 SER A O 1
ATOM 1753 N N . SER A 1 216 ? -36.146 50.330 88.915 1.00 52.81 216 SER A N 1
ATOM 1754 C CA . SER A 1 216 ? -37.231 50.437 89.910 1.00 52.81 216 SER A CA 1
ATOM 1755 C C . SER A 1 216 ? -36.734 50.546 91.357 1.00 52.81 216 SER A C 1
ATOM 1757 O O . SER A 1 216 ? -37.551 50.633 92.268 1.00 52.81 216 SER A O 1
ATOM 1759 N N . GLN A 1 217 ? -35.417 50.526 91.577 1.00 50.62 217 GLN A N 1
ATOM 1760 C CA . GLN A 1 217 ? -34.782 50.672 92.893 1.00 50.62 217 GLN A CA 1
ATOM 1761 C C . GLN A 1 217 ? -34.098 52.039 93.094 1.00 50.62 217 GLN A C 1
ATOM 1763 O O . GLN A 1 217 ? -33.248 52.173 93.974 1.00 50.62 217 GLN A O 1
ATOM 1768 N N . LYS A 1 218 ? -34.455 53.056 92.302 1.00 42.12 218 LYS A N 1
ATOM 1769 C CA . LYS A 1 218 ? -34.027 54.449 92.491 1.00 42.12 218 LYS A CA 1
ATOM 1770 C C . LYS A 1 218 ? -35.220 55.382 92.585 1.00 42.12 218 LYS A C 1
ATOM 1772 O O . LYS A 1 218 ? -36.182 55.157 91.820 1.00 42.12 218 LYS A O 1
#